Protein AF-A0A1G1KPX5-F1 (afdb_monomer_lite)

Sequence (207 aa):
MAALLAGCAAVETDDHELSSASPTAEIIFAPLDPDAIPATAEGGLIRFGHRLVTDTRNQARAYVGNELTCANCHLDAGRRLGAAPFVGLTMLYPEYRARNARMNTLEDRLDDCFERSMNGRPLPRGGREQRALVAYITWLSQGVSKEAARSWRGFHRIALTHRPDPLKGKALFAERCSGCHGEDGQGMVTGPPVWGPGSYNIAAGMA

Secondary structure (DSSP, 8-state):
-------PPPP-------------------PPPGGGS-SSHHHHHHHHHHHHHHSHHHHSGGG--SS--GGGTSHHHHTSTTB---TTGGGT-SEEETTTTEEE-HHHHHHHHHHHTTSS-PPPTT-HHHHHHHHHHHHHTTT--HHHHHHT-SBPPPPPSS---HHHHHHHHHHHTHHHH-TTS--BTTB---SSTTS--TTSTT-

Structure (mmCIF, N/CA/C/O backbone):
data_AF-A0A1G1KPX5-F1
#
_entry.id   AF-A0A1G1KPX5-F1
#
loop_
_atom_site.group_PDB
_atom_site.id
_atom_site.type_symbol
_atom_site.label_atom_id
_atom_site.label_alt_id
_atom_site.label_comp_id
_atom_site.label_asym_id
_atom_site.label_entity_id
_atom_site.label_seq_id
_atom_site.pdbx_PDB_ins_code
_atom_site.Cartn_x
_atom_site.Cartn_y
_atom_site.Cartn_z
_atom_site.occupancy
_atom_site.B_iso_or_equiv
_atom_site.auth_seq_id
_atom_site.auth_comp_id
_atom_site.auth_asym_id
_atom_site.auth_atom_id
_atom_site.pdbx_PDB_model_num
ATOM 1 N N . MET A 1 1 ? 51.974 30.193 79.744 1.00 38.78 1 MET A N 1
ATOM 2 C CA . MET A 1 1 ? 50.926 29.366 80.381 1.00 38.78 1 MET A CA 1
ATOM 3 C C . MET A 1 1 ? 49.668 29.479 79.538 1.00 38.78 1 MET A C 1
ATOM 5 O O . MET A 1 1 ? 49.176 30.589 79.447 1.00 38.78 1 MET A O 1
ATOM 9 N N . ALA A 1 2 ? 49.232 28.350 78.955 1.00 42.69 2 ALA A N 1
ATOM 10 C CA . ALA A 1 2 ? 47.911 28.051 78.366 1.00 42.69 2 ALA A CA 1
ATOM 11 C C . ALA A 1 2 ? 47.376 28.946 77.220 1.00 42.69 2 ALA A C 1
ATOM 13 O O . ALA A 1 2 ? 47.522 30.154 77.251 1.00 42.69 2 ALA A O 1
ATOM 14 N N . ALA A 1 3 ? 46.667 28.460 76.203 1.00 41.56 3 ALA A N 1
ATOM 15 C CA . ALA A 1 3 ? 46.456 27.133 75.628 1.00 41.56 3 ALA A CA 1
ATOM 16 C C . ALA A 1 3 ? 45.742 27.340 74.271 1.00 41.56 3 ALA A C 1
ATOM 18 O O . ALA A 1 3 ? 45.066 28.344 74.073 1.00 41.56 3 ALA A O 1
ATOM 19 N N . LEU A 1 4 ? 45.954 26.369 73.380 1.00 42.75 4 LEU A N 1
ATOM 20 C CA . LEU A 1 4 ? 45.286 26.008 72.123 1.00 42.75 4 LEU A CA 1
ATOM 21 C C . LEU A 1 4 ? 43.933 26.657 71.775 1.00 42.75 4 LEU A C 1
ATOM 23 O O . LEU A 1 4 ? 43.057 26.735 72.624 1.00 42.75 4 LEU A O 1
ATOM 27 N N . LEU A 1 5 ? 43.717 26.877 70.470 1.00 43.09 5 LEU A N 1
ATOM 28 C CA . LEU A 1 5 ? 42.699 26.161 69.677 1.00 43.09 5 LEU A CA 1
ATOM 29 C C . LEU A 1 5 ? 43.023 26.296 68.174 1.00 43.09 5 LEU A C 1
ATOM 31 O O . LEU A 1 5 ? 42.923 27.372 67.594 1.00 43.09 5 LEU A O 1
ATOM 35 N N . ALA A 1 6 ? 43.439 25.186 67.560 1.00 44.00 6 ALA A N 1
ATOM 36 C CA . ALA A 1 6 ? 43.570 25.034 66.115 1.00 44.00 6 ALA A CA 1
ATOM 37 C C . ALA A 1 6 ? 42.234 24.519 65.560 1.00 44.00 6 ALA A C 1
ATOM 39 O O . ALA A 1 6 ? 41.790 23.437 65.940 1.00 44.00 6 ALA A O 1
ATOM 40 N N . GLY A 1 7 ? 41.595 25.301 64.690 1.00 38.62 7 GLY A N 1
ATOM 41 C CA . GLY A 1 7 ? 40.417 24.894 63.928 1.00 38.62 7 GLY A CA 1
ATOM 42 C C . GLY A 1 7 ? 40.786 24.722 62.458 1.00 38.62 7 GLY A C 1
ATOM 43 O O . GLY A 1 7 ? 41.141 25.694 61.797 1.00 38.62 7 GLY A O 1
ATOM 44 N N . CYS A 1 8 ? 40.716 23.490 61.959 1.00 42.03 8 CYS A N 1
ATOM 45 C CA . CYS A 1 8 ? 40.746 23.191 60.530 1.00 42.03 8 CYS A CA 1
ATOM 46 C C . CYS A 1 8 ? 39.357 23.482 59.946 1.00 42.03 8 CYS A C 1
ATOM 48 O O . CYS A 1 8 ? 38.388 22.837 60.346 1.00 42.03 8 CYS A O 1
ATOM 50 N N . ALA A 1 9 ? 39.253 24.432 59.016 1.00 43.38 9 ALA A N 1
ATOM 51 C CA . ALA A 1 9 ? 38.053 24.623 58.205 1.00 43.38 9 ALA A CA 1
ATOM 52 C C . ALA A 1 9 ? 38.171 23.793 56.920 1.00 43.38 9 ALA A C 1
ATOM 54 O O . ALA A 1 9 ? 39.213 23.789 56.263 1.00 43.38 9 ALA A O 1
ATOM 55 N N . ALA A 1 10 ? 37.110 23.044 56.633 1.00 44.34 10 ALA A N 1
ATOM 56 C CA . ALA A 1 10 ? 36.992 22.136 55.509 1.00 44.34 10 ALA A CA 1
ATOM 57 C C . ALA A 1 10 ? 36.712 22.872 54.188 1.00 44.34 10 ALA A C 1
ATOM 59 O O . ALA A 1 10 ? 36.243 24.004 54.161 1.00 44.34 10 ALA A O 1
ATOM 60 N N . VAL A 1 11 ? 37.039 22.154 53.120 1.00 38.50 11 VAL A N 1
ATOM 61 C CA . VAL A 1 11 ? 36.918 22.463 51.695 1.00 38.50 11 VAL A CA 1
ATOM 62 C C . VAL A 1 11 ? 35.456 22.628 51.263 1.00 38.50 11 VAL A C 1
ATOM 64 O O . VAL A 1 11 ? 34.638 21.761 51.561 1.00 38.50 11 VAL A O 1
ATOM 67 N N . GLU A 1 12 ? 35.164 23.670 50.482 1.00 39.53 12 GLU A N 1
ATOM 68 C CA . GLU A 1 12 ? 33.979 23.754 49.619 1.00 39.53 12 GLU A CA 1
ATOM 69 C C . GLU A 1 12 ? 34.439 23.510 48.175 1.00 39.53 12 GLU A C 1
ATOM 71 O O . GLU A 1 12 ? 35.189 24.299 47.601 1.00 39.53 12 GLU A O 1
ATOM 76 N N . THR A 1 13 ? 34.064 22.362 47.614 1.00 41.59 13 THR A N 1
ATOM 77 C CA . THR A 1 13 ? 34.169 22.085 46.179 1.00 41.59 13 THR A CA 1
ATOM 78 C C . THR A 1 13 ? 32.870 22.504 45.512 1.00 41.59 13 THR A C 1
ATOM 80 O O . THR A 1 13 ? 31.810 22.034 45.913 1.00 41.59 13 THR A O 1
ATOM 83 N N . ASP A 1 14 ? 32.976 23.355 44.492 1.00 41.88 14 ASP A N 1
ATOM 84 C CA . ASP A 1 14 ? 31.895 23.697 43.569 1.00 41.88 14 ASP A CA 1
ATOM 85 C C . ASP A 1 14 ? 31.337 22.430 42.903 1.00 41.88 14 ASP A C 1
ATOM 87 O O . ASP A 1 14 ? 31.998 21.789 42.077 1.00 41.88 14 ASP A O 1
ATOM 91 N N . ASP A 1 15 ? 30.098 22.087 43.247 1.00 38.47 15 ASP A N 1
ATOM 92 C CA . ASP A 1 15 ? 29.314 21.053 42.582 1.00 38.47 15 ASP A CA 1
ATOM 93 C C . ASP A 1 15 ? 28.860 21.569 41.209 1.00 38.47 15 ASP A C 1
ATOM 95 O O . ASP A 1 15 ? 27.778 22.131 41.035 1.00 38.47 15 ASP A O 1
ATOM 99 N N . HIS A 1 16 ? 29.706 21.373 40.197 1.00 40.81 16 HIS A N 1
ATOM 100 C CA . HIS A 1 16 ? 29.283 21.454 38.803 1.00 40.81 16 HIS A CA 1
ATOM 101 C C . HIS A 1 16 ? 28.325 20.288 38.519 1.00 40.81 16 HIS A C 1
ATOM 103 O O . HIS A 1 16 ? 28.734 19.154 38.261 1.00 40.81 16 HIS A O 1
ATOM 109 N N . GLU A 1 17 ? 27.033 20.598 38.592 1.00 40.81 17 GLU A N 1
ATOM 110 C CA . GLU A 1 17 ? 25.897 19.746 38.263 1.00 40.81 17 GLU A CA 1
ATOM 111 C C . GLU A 1 17 ? 26.076 19.127 36.863 1.00 40.81 17 GLU A C 1
ATOM 113 O O . GLU A 1 17 ? 25.862 19.753 35.820 1.00 40.81 17 GLU A O 1
ATOM 118 N N . LEU A 1 18 ? 26.521 17.870 36.836 1.00 39.97 18 LEU A N 1
ATOM 119 C CA . LEU A 1 18 ? 26.565 17.043 35.637 1.00 39.97 18 LEU A CA 1
ATOM 120 C C . LEU A 1 18 ? 25.125 16.727 35.230 1.00 39.97 18 LEU A C 1
ATOM 122 O O . LEU A 1 18 ? 24.488 15.816 35.760 1.00 39.97 18 LEU A O 1
ATOM 126 N N . SER A 1 19 ? 24.626 17.506 34.271 1.00 48.41 19 SER A N 1
ATOM 127 C CA . SER A 1 19 ? 23.379 17.261 33.553 1.00 48.41 19 SER A CA 1
ATOM 128 C C . SER A 1 19 ? 23.343 15.814 33.052 1.00 48.41 19 SER A C 1
ATOM 130 O O . SER A 1 19 ? 24.071 15.422 32.136 1.00 48.41 19 SER A O 1
ATOM 132 N N . SER A 1 20 ? 22.502 15.001 33.688 1.00 45.81 20 SER A N 1
ATOM 133 C CA . SER A 1 20 ? 22.243 13.627 33.280 1.00 45.81 20 SER A CA 1
ATOM 134 C C . SER A 1 20 ? 21.361 13.642 32.033 1.00 45.81 20 SER A C 1
ATOM 136 O O . SER A 1 20 ? 20.136 13.752 32.092 1.00 45.81 20 SER A O 1
ATOM 138 N N . ALA A 1 21 ? 21.992 13.538 30.864 1.00 53.75 21 ALA A N 1
ATOM 139 C CA . ALA A 1 21 ? 21.280 13.194 29.644 1.00 53.75 21 ALA A CA 1
ATOM 140 C C . ALA A 1 21 ? 20.583 11.841 29.862 1.00 53.75 21 ALA A C 1
ATOM 142 O O . ALA A 1 21 ? 21.236 10.814 30.053 1.00 53.75 21 ALA A O 1
ATOM 143 N N . SER A 1 22 ? 19.248 11.852 29.869 1.00 45.94 22 SER A N 1
ATOM 144 C CA . SER A 1 22 ? 18.452 10.624 29.875 1.00 45.94 22 SER A CA 1
ATOM 145 C C . SER A 1 22 ? 18.843 9.758 28.671 1.00 45.94 22 SER A C 1
ATOM 147 O O . SER A 1 22 ? 18.985 10.297 27.569 1.00 45.94 22 SER A O 1
ATOM 149 N N . PRO A 1 23 ? 19.008 8.435 28.840 1.00 48.44 23 PRO A N 1
ATOM 150 C CA . PRO A 1 23 ? 19.341 7.557 27.730 1.00 48.44 23 PRO A CA 1
ATOM 151 C C . PRO A 1 23 ? 18.220 7.637 26.691 1.00 48.44 23 PRO A C 1
ATOM 153 O O . PRO A 1 23 ? 17.050 7.418 27.007 1.00 48.44 23 PRO A O 1
ATOM 156 N N . THR A 1 24 ? 18.563 7.976 25.447 1.00 57.19 24 THR A N 1
ATOM 157 C CA . THR A 1 24 ? 17.622 7.908 24.328 1.00 57.19 24 THR A CA 1
ATOM 158 C C . THR A 1 24 ? 17.242 6.449 24.137 1.00 57.19 24 THR A C 1
ATOM 160 O O . THR A 1 24 ? 18.026 5.681 23.581 1.00 57.19 24 THR A O 1
ATOM 163 N N . ALA A 1 25 ? 16.075 6.062 24.654 1.00 63.22 25 ALA A N 1
ATOM 164 C CA . ALA A 1 25 ? 15.514 4.737 24.450 1.00 63.22 25 ALA A CA 1
ATOM 165 C C . ALA A 1 25 ? 15.538 4.411 22.951 1.00 63.22 25 ALA A C 1
ATOM 167 O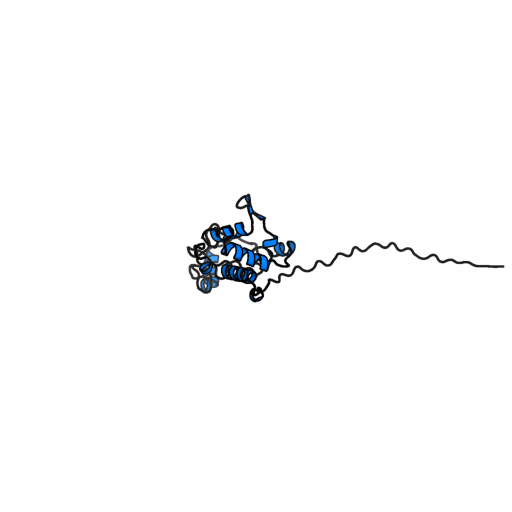 O . ALA A 1 25 ? 15.049 5.189 22.126 1.00 63.22 25 ALA A O 1
ATOM 168 N N . GLU A 1 26 ? 16.164 3.290 22.605 1.00 73.50 26 GLU A N 1
ATOM 169 C CA . GLU A 1 26 ? 16.302 2.849 21.225 1.00 73.50 26 GLU A CA 1
ATOM 170 C C . GLU A 1 26 ? 14.913 2.644 20.606 1.00 73.50 26 GLU A C 1
ATOM 172 O O . GLU A 1 26 ? 14.039 1.987 21.176 1.00 73.50 26 GLU A O 1
ATOM 177 N N . ILE A 1 27 ? 14.686 3.250 19.441 1.00 78.69 27 ILE A N 1
ATOM 178 C CA . ILE A 1 27 ? 13.417 3.149 18.723 1.00 78.69 27 ILE A CA 1
ATOM 179 C C . ILE A 1 27 ? 13.395 1.808 17.980 1.00 78.69 27 ILE A C 1
ATOM 181 O O . ILE A 1 27 ? 13.978 1.674 16.905 1.00 78.69 27 ILE A O 1
ATOM 185 N N . ILE A 1 28 ? 12.710 0.817 18.550 1.00 89.00 28 ILE A N 1
ATOM 186 C CA . ILE A 1 28 ? 12.623 -0.541 17.999 1.00 89.00 28 ILE A CA 1
ATOM 187 C C . ILE A 1 28 ? 11.375 -0.683 17.123 1.00 89.00 28 ILE A C 1
ATOM 189 O O . ILE A 1 28 ? 10.264 -0.332 17.523 1.00 89.00 28 ILE A O 1
ATOM 193 N N . PHE A 1 29 ? 11.544 -1.253 15.930 1.00 93.88 29 PHE A N 1
ATOM 194 C CA . PHE A 1 29 ? 10.426 -1.651 15.079 1.00 93.88 29 PHE A CA 1
ATOM 195 C C . PHE A 1 29 ? 9.982 -3.083 15.409 1.00 93.88 29 PHE A C 1
ATOM 197 O O . PHE A 1 29 ? 10.640 -4.048 15.021 1.00 93.88 29 PHE A O 1
ATOM 204 N N . ALA A 1 30 ? 8.859 -3.218 16.114 1.00 93.62 30 ALA A N 1
ATOM 205 C CA . ALA A 1 30 ? 8.290 -4.500 16.534 1.00 93.62 30 ALA A CA 1
ATOM 206 C C . ALA A 1 30 ? 6.773 -4.534 16.248 1.00 93.62 30 ALA A C 1
ATOM 208 O O . ALA A 1 30 ? 5.972 -4.180 17.113 1.00 93.62 30 ALA A O 1
ATOM 209 N N . PRO A 1 31 ? 6.349 -4.893 15.022 1.00 94.50 31 PRO A N 1
ATOM 210 C CA . PRO A 1 31 ? 4.944 -4.851 14.630 1.00 94.50 31 PRO A CA 1
ATOM 211 C C . PRO A 1 31 ? 4.129 -5.955 15.309 1.00 94.50 31 PRO A C 1
ATOM 213 O O . PRO A 1 31 ? 4.527 -7.122 15.293 1.00 94.50 31 PRO A O 1
ATOM 216 N N . LEU A 1 32 ? 2.936 -5.606 15.799 1.00 96.12 32 LEU A N 1
ATOM 217 C CA . LEU A 1 32 ? 1.998 -6.570 16.382 1.00 96.12 32 LEU A CA 1
ATOM 218 C C . LEU A 1 32 ? 1.679 -7.721 15.416 1.00 96.12 32 LEU A C 1
ATOM 220 O O . LEU A 1 32 ? 1.553 -7.507 14.209 1.00 96.12 32 LEU A O 1
ATOM 224 N N . ASP A 1 33 ? 1.529 -8.928 15.960 1.00 96.44 33 ASP A N 1
ATOM 225 C CA . ASP A 1 33 ? 1.183 -10.140 15.213 1.00 96.44 33 ASP A CA 1
ATOM 226 C C . ASP A 1 33 ? -0.327 -10.224 14.931 1.00 96.44 33 ASP A C 1
ATOM 228 O O . ASP A 1 33 ? -1.103 -10.151 15.886 1.00 96.44 33 ASP A O 1
ATOM 232 N N . PRO A 1 34 ? -0.787 -10.332 13.664 1.00 94.56 34 PRO A N 1
ATOM 233 C CA . PRO A 1 34 ? -2.196 -10.512 13.330 1.00 94.56 34 PRO A CA 1
ATOM 234 C C . PRO A 1 34 ? -2.887 -11.652 14.091 1.00 94.56 34 PRO A C 1
ATOM 236 O O . PRO A 1 34 ? -4.092 -11.565 14.338 1.00 94.56 34 PRO A O 1
ATOM 239 N N . ASP A 1 35 ? -2.153 -12.678 14.521 1.00 95.75 35 ASP A N 1
ATOM 240 C CA . ASP A 1 35 ? -2.711 -13.764 15.335 1.00 95.75 35 ASP A CA 1
ATOM 241 C C . ASP A 1 35 ? -3.038 -13.316 16.772 1.00 95.75 35 ASP A C 1
ATOM 243 O O . ASP A 1 35 ? -3.891 -13.904 17.437 1.00 95.75 35 ASP A O 1
ATOM 247 N N . ALA A 1 36 ? -2.445 -12.212 17.234 1.00 96.75 36 ALA A N 1
ATOM 248 C CA . ALA A 1 36 ? -2.732 -11.582 18.520 1.00 96.75 36 ALA A CA 1
ATOM 249 C C . ALA A 1 36 ? -3.944 -10.628 18.485 1.00 96.75 36 ALA A C 1
ATOM 251 O O . ALA A 1 36 ? -4.261 -9.999 19.499 1.00 96.75 36 ALA A O 1
ATOM 252 N N . ILE A 1 37 ? -4.644 -10.484 17.349 1.00 97.31 37 ILE A N 1
ATOM 253 C CA . ILE A 1 37 ? -5.847 -9.642 17.285 1.00 97.31 37 ILE A CA 1
ATOM 254 C C . ILE A 1 37 ? -6.920 -10.208 18.245 1.00 97.31 37 ILE A C 1
ATOM 256 O O . ILE A 1 37 ? -7.326 -11.364 18.088 1.00 97.31 37 ILE A O 1
ATOM 260 N N . PRO A 1 38 ? -7.480 -9.412 19.180 1.00 96.12 38 PRO A N 1
ATOM 261 C CA . PRO A 1 38 ? -8.415 -9.912 20.191 1.00 96.12 38 PRO A CA 1
ATOM 262 C C . PRO A 1 38 ? -9.662 -10.605 19.620 1.00 96.12 38 PRO A C 1
ATOM 264 O O . PRO A 1 38 ? -10.180 -10.244 18.560 1.00 96.12 38 PRO A O 1
ATOM 267 N N . ALA A 1 39 ? -10.217 -11.580 20.338 1.00 96.88 39 ALA A N 1
ATOM 268 C CA . ALA A 1 39 ? -11.456 -12.276 19.965 1.00 96.88 39 ALA A CA 1
ATOM 269 C C . ALA A 1 39 ? -12.726 -11.468 20.326 1.00 96.88 39 ALA A C 1
ATOM 271 O O . ALA A 1 39 ? -13.669 -11.991 20.909 1.00 96.88 39 ALA A O 1
ATOM 272 N N . THR A 1 40 ? -12.747 -10.174 19.994 1.00 97.38 40 THR A N 1
ATOM 273 C CA . THR A 1 40 ? -13.864 -9.249 20.255 1.00 97.38 40 THR A CA 1
ATOM 274 C C . THR A 1 40 ? -14.538 -8.804 18.954 1.00 97.38 40 THR A C 1
ATOM 276 O O . THR A 1 40 ? -14.041 -9.078 17.856 1.00 97.38 40 THR A O 1
ATOM 279 N N . ALA A 1 41 ? -15.662 -8.084 19.056 1.00 95.62 41 ALA A N 1
ATOM 280 C CA . ALA A 1 41 ? -16.313 -7.468 17.897 1.00 95.62 41 ALA A CA 1
ATOM 281 C C . ALA A 1 41 ? -15.375 -6.488 17.161 1.00 95.62 41 ALA A C 1
ATOM 283 O O . ALA A 1 41 ? -15.270 -6.533 15.935 1.00 95.62 41 ALA A O 1
ATOM 284 N N . GLU A 1 42 ? -14.632 -5.667 17.909 1.00 96.69 42 GLU A N 1
ATOM 285 C CA . GLU A 1 42 ? -13.593 -4.783 17.367 1.00 96.69 42 GLU A CA 1
ATOM 286 C C . GLU A 1 42 ? -12.477 -5.583 16.684 1.00 96.69 42 GLU A C 1
ATOM 288 O O . GLU A 1 42 ? -12.123 -5.309 15.537 1.00 96.69 42 GLU A O 1
ATOM 293 N N . GLY A 1 43 ? -11.990 -6.648 17.326 1.00 98.50 43 GLY A N 1
ATOM 294 C CA . GLY A 1 43 ? -11.008 -7.543 16.717 1.00 98.50 43 GLY A CA 1
ATOM 295 C C . GLY A 1 43 ? -11.515 -8.218 15.438 1.00 98.50 43 GLY A C 1
ATOM 296 O O . GLY A 1 43 ? -10.744 -8.471 14.515 1.00 98.50 43 GLY A O 1
ATOM 297 N N . GLY A 1 44 ? -12.825 -8.452 15.323 1.00 98.62 44 GLY A N 1
ATOM 298 C CA . GLY A 1 44 ? -13.461 -8.895 14.082 1.00 98.62 44 GLY A CA 1
ATOM 299 C C . GLY A 1 44 ? -13.302 -7.889 12.937 1.00 98.62 44 GLY A C 1
ATOM 300 O O . GLY A 1 44 ? -13.029 -8.291 11.802 1.00 98.62 44 GLY A O 1
ATOM 301 N N . LEU A 1 45 ? -13.419 -6.590 13.232 1.00 98.62 45 LEU A N 1
ATOM 302 C CA . LEU A 1 45 ? -13.212 -5.513 12.262 1.00 98.62 45 LEU A CA 1
ATOM 303 C C . LEU A 1 45 ? -11.732 -5.386 11.868 1.00 98.62 45 LEU A C 1
ATOM 305 O O . LEU A 1 45 ? -11.434 -5.281 10.679 1.00 98.62 45 LEU A O 1
ATOM 309 N N . ILE A 1 46 ? -10.814 -5.488 12.834 1.00 98.81 46 ILE A N 1
ATOM 310 C CA . ILE A 1 46 ? -9.358 -5.473 12.603 1.00 98.81 46 ILE A CA 1
ATOM 311 C C . ILE A 1 46 ? -8.942 -6.658 11.717 1.00 98.81 46 ILE A C 1
ATOM 313 O O . ILE A 1 46 ? -8.267 -6.466 10.706 1.00 98.81 46 ILE A O 1
ATOM 317 N N . ARG A 1 47 ? -9.414 -7.879 12.015 1.00 98.75 47 ARG A N 1
ATOM 318 C CA . ARG A 1 47 ? -9.180 -9.067 11.170 1.00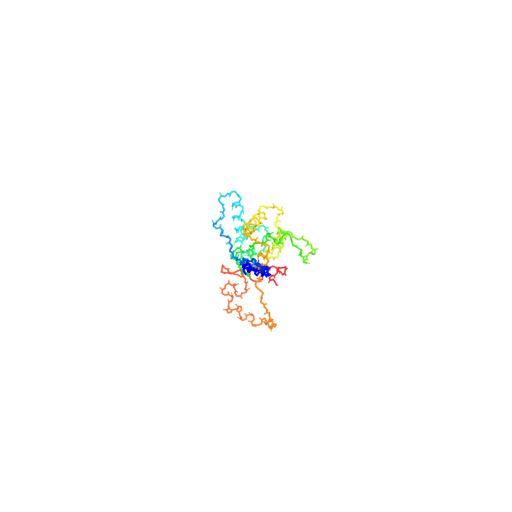 98.75 47 ARG A CA 1
ATOM 319 C C . ARG A 1 47 ? -9.732 -8.893 9.758 1.00 98.75 47 ARG A C 1
ATOM 321 O O . ARG A 1 47 ? -9.133 -9.381 8.802 1.00 98.75 47 ARG A O 1
ATOM 328 N N . PHE A 1 48 ? -10.879 -8.230 9.607 1.00 98.75 48 PHE A N 1
ATOM 329 C CA . PHE A 1 48 ? -11.407 -7.923 8.280 1.00 98.75 48 PHE A CA 1
ATOM 330 C C . PHE A 1 48 ? -10.528 -6.906 7.536 1.00 98.75 48 PHE A C 1
ATOM 332 O O . PHE A 1 48 ? -10.279 -7.098 6.351 1.00 98.75 48 PHE A O 1
ATOM 339 N N . GLY A 1 49 ? -9.988 -5.898 8.225 1.00 98.75 49 GLY A N 1
ATOM 340 C CA . GLY A 1 49 ? -9.002 -4.971 7.667 1.00 98.75 49 GLY A CA 1
ATOM 341 C C . GLY A 1 49 ? -7.731 -5.675 7.193 1.00 98.75 49 GLY A C 1
ATOM 342 O O . GLY A 1 49 ? -7.295 -5.450 6.069 1.00 98.75 49 GLY A O 1
ATOM 343 N N . HIS A 1 50 ? -7.197 -6.603 7.992 1.00 98.81 50 HIS A N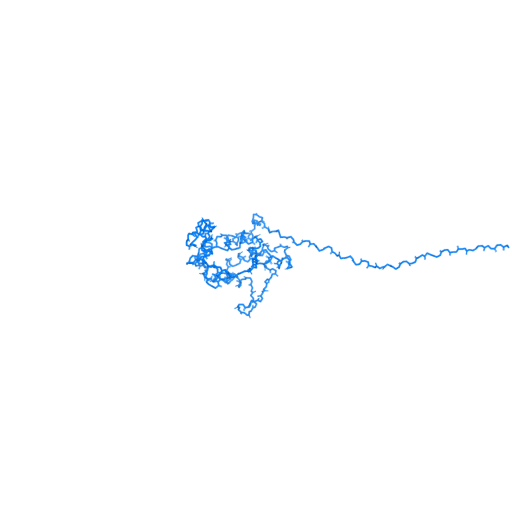 1
ATOM 344 C CA . HIS A 1 50 ? -6.068 -7.445 7.588 1.00 98.81 50 HIS A CA 1
ATOM 345 C C . HIS A 1 50 ? -6.378 -8.250 6.313 1.00 98.81 50 HIS A C 1
ATOM 347 O O . HIS A 1 50 ? -5.594 -8.231 5.369 1.00 98.81 50 HIS A O 1
ATOM 353 N N . ARG A 1 51 ? -7.558 -8.888 6.228 1.00 98.62 51 ARG A N 1
ATOM 354 C CA . ARG A 1 51 ? -7.984 -9.595 5.003 1.00 98.62 51 ARG A CA 1
ATOM 355 C C . ARG A 1 51 ? -8.148 -8.661 3.806 1.00 98.62 51 ARG A C 1
ATOM 357 O O . ARG A 1 51 ? -7.791 -9.037 2.700 1.00 98.62 51 ARG A O 1
ATOM 364 N N . LEU A 1 52 ? -8.654 -7.443 3.995 1.00 98.69 52 LEU A N 1
ATOM 365 C CA . LEU A 1 52 ? -8.700 -6.445 2.923 1.00 98.69 52 LEU A CA 1
ATOM 366 C C . LEU A 1 52 ? -7.302 -6.068 2.427 1.00 98.69 52 LEU A C 1
ATOM 368 O O . LEU A 1 52 ? -7.155 -5.749 1.255 1.00 98.69 52 LEU A O 1
ATOM 372 N N . VAL A 1 53 ? -6.277 -6.102 3.279 1.00 98.69 53 VAL A N 1
ATOM 373 C CA . VAL A 1 53 ? -4.890 -5.835 2.875 1.00 98.69 53 VAL A CA 1
ATOM 374 C C . VAL A 1 53 ? -4.297 -7.006 2.089 1.00 98.69 53 VAL A C 1
ATOM 376 O O . VAL A 1 53 ? -3.640 -6.780 1.072 1.00 98.69 53 VAL A O 1
ATOM 379 N N . THR A 1 54 ? -4.519 -8.241 2.540 1.00 98.19 54 THR A N 1
ATOM 380 C CA . THR A 1 54 ? -3.904 -9.441 1.947 1.00 98.19 54 THR A CA 1
ATOM 381 C C . THR A 1 54 ? -4.679 -10.017 0.765 1.00 98.19 54 THR A C 1
ATOM 383 O O . THR A 1 54 ? -4.087 -10.675 -0.083 1.00 98.19 54 THR A O 1
ATOM 386 N N . ASP A 1 55 ? -5.977 -9.731 0.676 1.00 97.69 55 ASP A N 1
ATOM 387 C CA . ASP A 1 55 ? -6.919 -10.305 -0.289 1.00 97.69 55 ASP A CA 1
ATOM 388 C C . ASP A 1 55 ? -7.875 -9.227 -0.850 1.00 97.69 55 ASP A C 1
ATOM 390 O O . ASP A 1 55 ? -9.083 -9.414 -1.017 1.00 97.69 55 ASP A O 1
ATOM 394 N N . THR A 1 56 ? -7.338 -8.031 -1.115 1.00 98.00 56 THR A N 1
ATOM 395 C CA . THR A 1 56 ? -8.115 -6.827 -1.469 1.00 98.00 56 THR A CA 1
ATOM 396 C C . THR A 1 56 ? -9.111 -7.068 -2.593 1.00 98.00 56 THR A C 1
ATOM 398 O O . THR A 1 56 ? -10.261 -6.638 -2.507 1.00 98.00 56 THR A O 1
ATOM 401 N N . ARG A 1 57 ? -8.692 -7.785 -3.638 1.00 92.06 57 ARG A N 1
ATOM 402 C CA . ARG A 1 57 ? -9.519 -8.047 -4.812 1.00 92.06 57 ARG A CA 1
ATOM 403 C C . ARG A 1 57 ? -10.797 -8.805 -4.478 1.00 92.06 57 ARG A C 1
ATOM 405 O O . ARG A 1 57 ? -11.855 -8.442 -4.981 1.00 92.06 57 ARG A O 1
ATOM 412 N N . ASN A 1 58 ? -10.720 -9.836 -3.644 1.00 95.31 58 ASN A N 1
ATOM 413 C CA . ASN A 1 58 ? -11.895 -10.635 -3.306 1.00 95.31 58 ASN A CA 1
ATOM 414 C C . ASN A 1 58 ? -12.740 -9.946 -2.231 1.00 95.31 58 ASN A C 1
ATOM 416 O O . ASN A 1 58 ? -13.967 -9.971 -2.304 1.00 95.31 58 ASN A O 1
ATOM 420 N N . GLN A 1 59 ? -12.101 -9.266 -1.276 1.00 98.00 59 GLN A N 1
ATOM 421 C CA . GLN A 1 59 ? -12.803 -8.597 -0.179 1.00 98.00 59 GLN A CA 1
ATOM 422 C C . GLN A 1 59 ? -13.451 -7.259 -0.586 1.00 98.00 59 GLN A C 1
ATOM 424 O O . GLN A 1 59 ? -14.424 -6.841 0.038 1.00 98.00 59 GLN A O 1
ATOM 429 N N . ALA A 1 60 ? -12.937 -6.584 -1.619 1.00 97.31 60 ALA A N 1
ATOM 430 C CA . ALA A 1 60 ? -13.389 -5.267 -2.075 1.00 97.31 60 ALA A CA 1
ATOM 431 C C . ALA A 1 60 ? -13.555 -5.191 -3.604 1.00 97.31 60 ALA A C 1
ATOM 433 O O . ALA A 1 60 ? -13.355 -4.132 -4.201 1.00 97.31 60 ALA A O 1
ATOM 434 N N . ARG A 1 61 ? -13.962 -6.295 -4.248 1.00 96.44 61 ARG A N 1
ATOM 435 C CA . ARG A 1 61 ? -14.048 -6.436 -5.718 1.00 96.44 61 ARG A CA 1
ATOM 436 C C . ARG A 1 61 ? -14.753 -5.283 -6.429 1.00 96.44 61 ARG A C 1
ATOM 438 O O . ARG A 1 61 ? -14.371 -4.910 -7.529 1.00 96.44 61 ARG A O 1
ATOM 445 N N . ALA A 1 62 ? -15.780 -4.708 -5.808 1.00 97.50 62 ALA A N 1
ATOM 446 C CA . ALA A 1 62 ? -16.540 -3.600 -6.380 1.00 97.50 62 ALA A CA 1
ATOM 447 C C . ALA A 1 62 ? -15.721 -2.303 -6.556 1.00 97.50 62 ALA A C 1
ATOM 449 O O . ALA A 1 62 ? -16.181 -1.396 -7.254 1.00 97.50 62 ALA A O 1
ATOM 450 N N . TYR A 1 63 ? -14.552 -2.196 -5.921 1.00 98.31 63 TYR A N 1
ATOM 451 C CA . TYR A 1 63 ? -13.727 -0.988 -5.843 1.00 98.31 63 TYR A CA 1
ATOM 452 C C . TYR A 1 63 ? -12.321 -1.175 -6.428 1.00 98.31 63 TYR A C 1
ATOM 454 O O . TYR A 1 63 ? -11.550 -0.223 -6.444 1.00 98.31 63 TYR A O 1
ATOM 462 N N . VAL A 1 64 ? -11.993 -2.375 -6.916 1.00 98.31 64 VAL A N 1
ATOM 463 C CA . VAL A 1 64 ? -10.680 -2.740 -7.470 1.00 98.31 64 VAL A CA 1
ATOM 464 C C . VAL A 1 64 ? -10.833 -3.023 -8.962 1.00 98.31 64 VAL A C 1
ATOM 466 O O . VAL A 1 64 ? -11.691 -3.812 -9.351 1.00 98.31 64 VAL A O 1
ATOM 469 N N . GLY A 1 65 ? -10.009 -2.386 -9.794 1.00 97.81 65 GLY A N 1
ATOM 470 C CA . GLY A 1 65 ? -10.029 -2.545 -11.252 1.00 97.81 65 GLY A CA 1
ATOM 471 C C . GLY A 1 65 ? -8.856 -3.345 -11.816 1.00 97.81 65 GLY A C 1
ATOM 472 O O . GLY A 1 65 ? -8.673 -3.362 -13.029 1.00 97.81 65 GLY A O 1
ATOM 473 N N . ASN A 1 66 ? -8.051 -3.980 -10.963 1.00 97.56 66 ASN A N 1
ATOM 474 C CA . ASN A 1 66 ? -6.864 -4.728 -11.364 1.00 97.56 66 ASN A CA 1
ATOM 475 C C . ASN A 1 66 ? -6.696 -6.046 -10.576 1.00 97.56 66 ASN A C 1
ATOM 477 O O . ASN A 1 66 ? -7.649 -6.546 -9.966 1.00 97.56 66 ASN A O 1
ATOM 481 N N . GLU A 1 67 ? -5.506 -6.647 -10.644 1.00 96.81 67 GLU A N 1
ATOM 482 C CA . GLU A 1 67 ? -5.182 -7.944 -10.028 1.00 96.81 67 GLU A CA 1
ATOM 483 C C . GLU A 1 67 ? -4.435 -7.810 -8.690 1.00 96.81 67 GLU A C 1
ATOM 485 O O . GLU A 1 67 ? -4.009 -8.811 -8.117 1.00 96.81 67 GLU A O 1
ATOM 490 N N . LEU A 1 68 ? -4.236 -6.585 -8.198 1.00 97.81 68 LEU A N 1
ATOM 491 C CA . LEU A 1 68 ? -3.372 -6.325 -7.051 1.00 97.81 68 LEU A CA 1
ATOM 492 C C . LEU A 1 68 ? -4.099 -6.499 -5.710 1.00 97.81 68 LEU A C 1
ATOM 494 O O . LEU A 1 68 ? -5.329 -6.504 -5.609 1.00 97.81 68 LEU A O 1
ATOM 498 N N . THR A 1 69 ? -3.299 -6.589 -4.654 1.00 98.06 69 THR A N 1
ATOM 499 C CA . THR A 1 69 ? -3.674 -6.407 -3.252 1.00 98.06 69 THR A CA 1
ATOM 500 C C . THR A 1 69 ? -2.749 -5.380 -2.608 1.00 98.06 69 THR A C 1
ATOM 502 O O . THR A 1 69 ? -1.636 -5.135 -3.083 1.00 98.06 69 THR A O 1
ATOM 505 N N . CYS A 1 70 ? -3.167 -4.782 -1.491 1.00 98.38 70 CYS A N 1
ATOM 506 C CA . CYS A 1 70 ? -2.310 -3.858 -0.744 1.00 98.38 70 CYS A CA 1
ATOM 507 C C . CYS A 1 70 ? -0.973 -4.521 -0.365 1.00 98.38 70 CYS A C 1
ATOM 509 O O . CYS A 1 70 ? 0.079 -3.884 -0.445 1.00 98.38 70 CYS A O 1
ATOM 511 N N . ALA A 1 71 ? -1.013 -5.808 -0.003 1.00 97.88 71 ALA A N 1
ATOM 512 C CA . ALA A 1 71 ? 0.149 -6.597 0.396 1.00 97.88 71 ALA A CA 1
ATOM 513 C C . ALA A 1 71 ? 1.178 -6.826 -0.727 1.00 97.88 71 ALA A C 1
ATOM 515 O O . ALA A 1 71 ? 2.318 -7.176 -0.431 1.00 97.88 71 ALA A O 1
ATOM 516 N N . ASN A 1 72 ? 0.829 -6.584 -1.998 1.00 97.19 72 ASN A N 1
ATOM 517 C CA . ASN A 1 72 ? 1.800 -6.638 -3.093 1.00 97.19 72 ASN A CA 1
ATOM 518 C C . ASN A 1 72 ? 2.849 -5.518 -3.030 1.00 97.19 72 ASN A C 1
ATOM 520 O O . ASN A 1 72 ? 3.948 -5.691 -3.549 1.00 97.19 72 ASN A O 1
ATOM 524 N N . CYS A 1 73 ? 2.537 -4.385 -2.391 1.00 97.50 73 CYS A N 1
ATOM 525 C CA . CYS A 1 73 ? 3.489 -3.285 -2.190 1.00 97.50 73 CYS A CA 1
ATOM 526 C C . CYS A 1 73 ? 3.803 -3.056 -0.707 1.00 97.50 73 CYS A C 1
ATOM 528 O O . CYS A 1 73 ? 4.939 -2.751 -0.351 1.00 97.50 73 CYS A O 1
ATOM 530 N N . HIS A 1 74 ? 2.800 -3.217 0.154 1.00 98.19 74 HIS A N 1
ATOM 531 C CA . HIS A 1 74 ? 2.915 -3.116 1.603 1.00 98.19 74 HIS A CA 1
ATOM 532 C C . HIS A 1 74 ? 3.205 -4.501 2.179 1.00 98.19 74 HIS A C 1
ATOM 534 O O . HIS A 1 74 ? 2.313 -5.177 2.693 1.00 98.19 74 HIS A O 1
ATOM 540 N N . LEU A 1 75 ? 4.453 -4.946 2.016 1.00 97.44 75 LEU A N 1
ATOM 541 C CA . LEU A 1 75 ? 4.864 -6.319 2.314 1.00 97.44 75 LEU A CA 1
ATOM 542 C C . LEU A 1 75 ? 4.565 -6.713 3.770 1.00 97.44 75 LEU A C 1
ATOM 544 O O . LEU A 1 75 ? 4.585 -5.869 4.671 1.00 97.44 75 LEU A O 1
ATOM 548 N N . ASP A 1 76 ? 4.305 -8.007 3.978 1.00 97.62 76 ASP A N 1
ATOM 549 C CA . ASP A 1 76 ? 3.865 -8.567 5.267 1.00 97.62 76 ASP A CA 1
ATOM 550 C C . ASP A 1 76 ? 2.642 -7.819 5.833 1.00 97.62 76 ASP A C 1
ATOM 552 O O . ASP A 1 76 ? 2.628 -7.353 6.967 1.00 97.62 76 ASP A O 1
ATOM 556 N N . ALA A 1 77 ? 1.646 -7.579 4.973 1.00 98.12 77 ALA A N 1
ATOM 557 C CA . ALA A 1 77 ? 0.449 -6.794 5.288 1.00 98.12 77 ALA A CA 1
ATOM 558 C C . ALA A 1 77 ? 0.743 -5.400 5.894 1.00 98.12 77 ALA A C 1
ATOM 560 O O . ALA A 1 77 ? -0.023 -4.877 6.699 1.00 98.12 77 ALA A O 1
ATOM 561 N N . GLY A 1 78 ? 1.853 -4.774 5.494 1.00 98.19 78 GLY A N 1
ATOM 562 C CA . GLY A 1 78 ? 2.304 -3.482 6.009 1.00 98.19 78 GLY A CA 1
ATOM 563 C C . GLY A 1 78 ? 3.125 -3.570 7.295 1.00 98.19 78 GLY A C 1
ATOM 564 O O . GLY A 1 78 ? 3.317 -2.551 7.960 1.00 98.19 78 GLY A O 1
ATOM 565 N N . ARG A 1 79 ? 3.634 -4.753 7.647 1.00 97.94 79 ARG A N 1
ATOM 566 C CA . ARG A 1 79 ? 4.504 -4.976 8.809 1.00 97.94 79 ARG A CA 1
ATOM 567 C C . ARG A 1 79 ? 5.986 -5.046 8.446 1.00 97.94 79 ARG A C 1
ATOM 569 O O . ARG A 1 79 ? 6.812 -5.185 9.336 1.00 97.94 79 ARG A O 1
ATOM 576 N N . ARG A 1 80 ? 6.369 -4.912 7.171 1.00 97.38 80 ARG A N 1
ATOM 577 C CA . ARG A 1 80 ? 7.782 -4.961 6.758 1.00 97.38 80 ARG A CA 1
ATOM 578 C C . ARG A 1 80 ? 8.430 -3.577 6.651 1.00 97.38 80 ARG A C 1
ATOM 580 O O . ARG A 1 80 ? 7.972 -2.710 5.905 1.00 97.38 80 ARG A O 1
ATOM 587 N N . LEU A 1 81 ? 9.567 -3.407 7.330 1.00 95.56 81 LEU A N 1
ATOM 588 C CA . LEU A 1 81 ? 10.438 -2.235 7.179 1.00 95.56 81 LEU A CA 1
ATOM 589 C C . LEU A 1 81 ? 10.896 -2.041 5.731 1.00 95.56 81 LEU A C 1
ATOM 591 O O . LEU A 1 81 ? 11.195 -2.999 5.021 1.00 95.56 81 LEU A O 1
ATOM 595 N N . GLY A 1 82 ? 10.973 -0.779 5.303 1.00 95.56 82 GLY A N 1
ATOM 596 C CA . GLY A 1 82 ? 11.420 -0.408 3.958 1.00 95.56 82 GLY A CA 1
ATOM 597 C C . GLY A 1 82 ? 10.422 -0.723 2.838 1.00 95.56 82 GLY A C 1
ATOM 598 O O . GLY A 1 82 ? 10.715 -0.424 1.682 1.00 95.56 82 GLY A O 1
ATOM 599 N N . ALA A 1 83 ? 9.247 -1.271 3.164 1.00 97.06 83 ALA A N 1
ATOM 600 C CA . ALA A 1 83 ? 8.168 -1.593 2.230 1.00 97.06 83 ALA A CA 1
ATOM 601 C C . ALA A 1 83 ? 6.888 -0.791 2.533 1.00 97.06 83 ALA A C 1
ATOM 603 O O . ALA A 1 83 ? 5.783 -1.325 2.503 1.00 97.06 83 ALA A O 1
ATOM 604 N N . ALA A 1 84 ? 7.046 0.493 2.874 1.00 97.50 84 ALA A N 1
ATOM 605 C CA . ALA A 1 84 ? 5.965 1.394 3.269 1.00 97.50 84 ALA A CA 1
ATOM 606 C C . ALA A 1 84 ? 5.051 0.805 4.365 1.00 97.50 84 ALA A C 1
ATOM 608 O O . ALA A 1 84 ? 3.854 0.635 4.129 1.00 97.50 84 ALA A O 1
ATOM 609 N N . PRO A 1 85 ? 5.585 0.494 5.560 1.00 98.00 85 PRO A N 1
ATOM 610 C CA . PRO A 1 85 ? 4.800 -0.121 6.624 1.00 98.00 85 PRO A CA 1
ATOM 611 C C . PRO A 1 85 ? 3.630 0.767 7.082 1.00 98.00 85 PRO A C 1
ATOM 613 O O . PRO A 1 85 ? 3.698 1.997 7.034 1.00 98.00 85 PRO A O 1
ATOM 616 N N . PHE A 1 86 ? 2.561 0.132 7.561 1.00 98.50 86 PHE A N 1
ATOM 617 C CA . PHE A 1 86 ? 1.400 0.785 8.179 1.00 98.50 86 PHE A CA 1
ATOM 618 C C . PHE A 1 86 ? 1.610 1.095 9.666 1.00 98.50 86 PHE A C 1
ATOM 620 O O . PHE A 1 86 ? 0.863 1.875 10.251 1.00 98.50 86 PHE A O 1
ATOM 627 N N . VAL A 1 87 ? 2.625 0.483 10.273 1.00 98.19 87 VAL A N 1
ATOM 628 C CA . VAL A 1 87 ? 2.980 0.614 11.689 1.00 98.19 87 VAL A CA 1
ATOM 629 C C . VAL A 1 87 ? 3.249 2.078 12.037 1.00 98.19 87 VAL A C 1
ATOM 631 O O . VAL A 1 87 ? 4.179 2.693 11.512 1.00 98.19 87 VAL A O 1
ATOM 634 N N . GLY A 1 88 ? 2.430 2.645 12.920 1.00 97.44 88 GLY A N 1
ATOM 635 C CA . GLY A 1 88 ? 2.523 4.042 13.349 1.00 97.44 88 GLY A CA 1
ATOM 636 C C . GLY A 1 88 ? 1.889 5.053 12.397 1.00 97.44 88 GLY A C 1
ATOM 637 O O . GLY A 1 88 ? 1.963 6.254 12.656 1.00 97.44 88 GLY A O 1
ATOM 638 N N . LEU A 1 89 ? 1.269 4.622 11.294 1.00 97.00 89 LEU A N 1
ATOM 639 C CA . LEU A 1 89 ? 0.785 5.542 10.266 1.00 97.00 89 LEU A CA 1
ATOM 640 C C . LEU A 1 89 ? -0.306 6.481 10.799 1.00 97.00 89 LEU A C 1
ATOM 642 O O . LEU A 1 89 ? -0.356 7.636 10.384 1.00 97.00 89 LEU A O 1
ATOM 646 N N . THR A 1 90 ? -1.122 6.046 11.764 1.00 97.56 90 THR A N 1
ATOM 647 C CA . THR A 1 90 ? -2.130 6.916 12.397 1.00 97.56 90 THR A CA 1
ATOM 648 C C . THR A 1 90 ? -1.523 8.082 13.170 1.00 97.56 90 THR A C 1
ATOM 650 O O . THR A 1 90 ? -2.162 9.121 13.281 1.00 97.56 90 THR A O 1
ATOM 653 N N . MET A 1 91 ? -0.272 7.974 13.627 1.00 97.25 91 MET A N 1
ATOM 654 C CA . MET A 1 91 ? 0.433 9.071 14.302 1.00 97.25 91 MET A CA 1
ATOM 655 C C . MET A 1 91 ? 0.875 10.177 13.336 1.00 97.25 91 MET A C 1
ATOM 657 O O . MET A 1 91 ? 1.248 11.276 13.760 1.00 97.25 91 MET A O 1
ATOM 661 N N . LEU A 1 92 ? 0.870 9.887 12.033 1.00 97.06 92 LEU A N 1
ATOM 662 C CA . LEU A 1 92 ? 1.343 10.788 10.987 1.00 97.06 92 LEU A CA 1
ATOM 663 C C . LEU A 1 92 ? 0.213 11.500 10.239 1.00 97.06 92 LEU A C 1
ATOM 665 O O . LEU A 1 92 ? 0.495 12.482 9.557 1.00 97.06 92 LEU A O 1
ATOM 669 N N . TYR A 1 93 ? -1.031 11.032 10.372 1.00 97.31 93 TYR A N 1
ATOM 670 C CA . TYR A 1 93 ? -2.206 11.636 9.745 1.00 97.31 93 TYR A CA 1
ATOM 671 C C . TYR A 1 93 ? -3.054 12.410 10.774 1.00 97.31 93 TYR A C 1
ATOM 673 O O . TYR A 1 93 ? -3.122 11.999 11.931 1.00 97.31 93 TYR A O 1
ATOM 681 N N . PRO A 1 94 ? -3.722 13.512 10.376 1.00 97.69 94 PRO A N 1
ATOM 682 C CA . PRO A 1 94 ? -3.770 14.072 9.022 1.00 97.69 94 PRO A CA 1
ATOM 683 C C . PRO A 1 94 ? -2.440 14.708 8.572 1.00 97.69 94 PRO A C 1
ATOM 685 O O . PRO A 1 94 ? -1.673 15.217 9.386 1.00 97.69 94 PRO A O 1
ATOM 688 N N . GLU A 1 95 ? -2.179 14.694 7.262 1.00 96.56 95 GLU A N 1
ATOM 689 C CA . GLU A 1 95 ? -0.927 15.167 6.647 1.00 96.56 95 GLU A CA 1
ATOM 690 C C . GLU A 1 95 ? -1.214 16.082 5.450 1.00 96.56 95 GLU A C 1
ATOM 692 O O . GLU A 1 95 ? -2.095 15.794 4.638 1.00 96.56 95 GLU A O 1
ATOM 697 N N . TYR A 1 96 ? -0.443 17.164 5.298 1.00 97.50 96 TYR A N 1
ATOM 698 C CA . TYR A 1 96 ? -0.504 17.991 4.095 1.00 97.50 96 TYR A CA 1
ATOM 699 C C . TYR A 1 96 ? 0.068 17.243 2.890 1.00 97.50 96 TYR A C 1
ATOM 701 O O . TYR A 1 96 ? 1.180 16.713 2.929 1.00 97.50 96 TYR A O 1
ATOM 709 N N . ARG A 1 97 ? -0.668 17.240 1.782 1.00 95.38 97 ARG A N 1
ATOM 710 C CA . ARG A 1 97 ? -0.292 16.531 0.561 1.00 95.38 97 ARG A CA 1
ATOM 711 C C . ARG A 1 97 ? -0.147 17.520 -0.584 1.00 95.38 97 ARG A C 1
ATOM 713 O O . ARG A 1 97 ? -1.123 18.063 -1.085 1.00 95.38 97 ARG A O 1
ATOM 720 N N . ALA A 1 98 ? 1.081 17.678 -1.076 1.00 95.12 98 ALA A N 1
ATOM 721 C CA . ALA A 1 98 ? 1.370 18.562 -2.208 1.00 95.12 98 ALA A CA 1
ATOM 722 C C . ALA A 1 98 ? 0.562 18.208 -3.472 1.00 95.12 98 ALA A C 1
ATOM 724 O O . ALA A 1 98 ? 0.194 19.092 -4.234 1.00 95.12 98 ALA A O 1
ATOM 725 N N . ARG A 1 99 ? 0.233 16.922 -3.667 1.00 92.81 99 ARG A N 1
ATOM 726 C CA . ARG A 1 99 ? -0.520 16.423 -4.830 1.00 92.81 99 ARG A CA 1
ATOM 727 C C . ARG A 1 99 ? -1.882 17.104 -5.027 1.00 92.81 99 ARG A C 1
ATOM 729 O O . ARG A 1 99 ? -2.299 17.258 -6.166 1.00 92.81 99 ARG A O 1
ATOM 736 N N . ASN A 1 100 ? -2.581 17.453 -3.950 1.00 94.56 100 ASN A N 1
ATOM 737 C CA . ASN A 1 100 ? -3.913 18.073 -3.989 1.00 94.56 100 ASN A CA 1
ATOM 738 C C . ASN A 1 100 ? -3.990 19.356 -3.139 1.00 94.56 100 ASN A C 1
ATOM 740 O O . ASN A 1 100 ? -5.083 19.857 -2.890 1.00 94.56 100 ASN A O 1
ATOM 744 N N . ALA A 1 101 ? -2.832 19.856 -2.696 1.00 96.50 101 ALA A N 1
ATOM 745 C CA . ALA A 1 101 ? -2.651 21.081 -1.926 1.00 96.50 101 ALA A CA 1
ATOM 746 C C . ALA A 1 101 ? -3.570 21.222 -0.694 1.00 96.50 101 ALA A C 1
ATOM 748 O O . ALA A 1 101 ? -4.038 22.317 -0.384 1.00 96.50 101 ALA A O 1
ATOM 749 N N . ARG A 1 102 ? -3.834 20.124 0.029 1.00 97.12 102 ARG A N 1
ATOM 750 C CA . ARG A 1 102 ? -4.658 20.148 1.249 1.00 97.12 102 ARG A CA 1
ATOM 751 C C . ARG A 1 102 ? -4.184 19.155 2.307 1.00 97.12 102 ARG A C 1
ATOM 753 O O . ARG A 1 102 ? -3.336 18.300 2.052 1.00 97.12 102 ARG A O 1
ATOM 760 N N . MET A 1 103 ? -4.752 19.277 3.505 1.00 98.06 103 MET A N 1
ATOM 761 C CA . MET A 1 103 ? -4.645 18.255 4.545 1.00 98.06 103 MET A CA 1
ATOM 762 C C . MET A 1 103 ? -5.493 17.043 4.157 1.00 98.06 103 MET A C 1
ATOM 764 O O . MET A 1 103 ? -6.681 17.187 3.880 1.00 98.06 103 MET A O 1
ATOM 768 N N . ASN A 1 104 ? -4.884 15.863 4.164 1.00 97.94 104 ASN A N 1
ATOM 769 C CA . ASN A 1 104 ? -5.556 14.592 3.936 1.00 97.94 104 ASN A CA 1
ATOM 770 C C . ASN A 1 104 ? -5.642 13.805 5.241 1.00 97.94 104 ASN A C 1
ATOM 772 O O . ASN A 1 104 ? -4.677 13.760 6.008 1.00 97.94 104 ASN A O 1
ATOM 776 N N . THR A 1 105 ? -6.762 13.124 5.453 1.00 98.38 105 THR A N 1
ATOM 777 C CA . THR A 1 105 ? -6.885 12.091 6.486 1.00 98.38 105 THR A CA 1
ATOM 778 C C . THR A 1 105 ? -6.301 10.756 6.006 1.00 98.38 105 THR A C 1
ATOM 780 O O . THR A 1 105 ? -5.865 10.620 4.855 1.00 98.38 105 THR A O 1
ATOM 783 N N . LEU A 1 106 ? -6.279 9.748 6.883 1.00 98.00 106 LEU A N 1
ATOM 784 C CA . LEU A 1 106 ? -5.885 8.393 6.491 1.00 98.00 106 LEU A CA 1
ATOM 785 C C . LEU A 1 106 ? -6.882 7.796 5.483 1.00 98.00 106 LEU A C 1
ATOM 787 O O . LEU A 1 106 ? -6.478 7.128 4.536 1.00 98.00 106 LEU A O 1
ATOM 791 N N . GLU A 1 107 ? -8.171 8.087 5.637 1.00 98.50 107 GLU A N 1
ATOM 792 C CA . GLU A 1 107 ? -9.232 7.708 4.703 1.00 98.50 107 GLU A CA 1
ATOM 793 C C . GLU A 1 107 ? -8.991 8.303 3.315 1.00 98.50 107 GLU A C 1
ATOM 795 O O . GLU A 1 107 ? -9.021 7.568 2.333 1.00 98.50 107 GLU A O 1
ATOM 800 N N . ASP A 1 108 ? -8.638 9.591 3.226 1.00 98.31 108 ASP A N 1
ATOM 801 C CA . ASP A 1 108 ? -8.279 10.208 1.940 1.00 98.31 108 ASP A CA 1
ATOM 802 C C . ASP A 1 108 ? -7.072 9.513 1.294 1.00 98.31 108 ASP A C 1
ATOM 804 O O . ASP A 1 108 ? -6.985 9.394 0.071 1.00 98.31 108 ASP A O 1
ATOM 808 N N . ARG A 1 109 ? -6.115 9.044 2.106 1.00 97.31 109 ARG A N 1
ATOM 809 C CA . ARG A 1 109 ? -4.954 8.298 1.609 1.00 97.31 109 ARG A CA 1
ATOM 810 C C . ARG A 1 109 ? -5.331 6.909 1.092 1.00 97.31 109 ARG A C 1
ATOM 812 O O . ARG A 1 109 ? -4.695 6.451 0.133 1.00 97.31 109 ARG A O 1
ATOM 819 N N . LEU A 1 110 ? -6.294 6.247 1.733 1.00 98.44 110 LEU A N 1
ATOM 820 C CA . LEU A 1 110 ? -6.848 4.971 1.285 1.00 98.44 110 LEU A CA 1
ATOM 821 C C . LEU A 1 110 ? -7.600 5.156 -0.034 1.00 98.44 110 LEU A C 1
ATOM 823 O O . LEU A 1 110 ? -7.345 4.404 -0.969 1.00 98.44 110 LEU A O 1
ATOM 827 N N . ASP A 1 111 ? -8.422 6.197 -0.150 1.00 97.81 111 ASP A N 1
ATOM 828 C CA . ASP A 1 111 ? -9.163 6.517 -1.375 1.00 97.81 111 ASP A CA 1
ATOM 829 C C . ASP A 1 111 ? -8.198 6.746 -2.558 1.00 97.81 111 ASP A C 1
ATOM 831 O O . ASP A 1 111 ? -8.318 6.088 -3.592 1.00 97.81 111 ASP A O 1
ATOM 835 N N . ASP A 1 112 ? -7.135 7.535 -2.347 1.00 97.31 112 ASP A N 1
ATOM 836 C CA . ASP A 1 112 ? -6.022 7.713 -3.298 1.00 97.31 112 ASP A CA 1
ATOM 837 C C . ASP A 1 112 ? -5.380 6.373 -3.724 1.00 97.31 112 ASP A C 1
ATOM 839 O O . ASP A 1 112 ? -4.895 6.230 -4.848 1.00 97.31 112 ASP A O 1
ATOM 843 N N . CYS A 1 113 ? -5.281 5.402 -2.809 1.00 98.06 113 CYS A N 1
ATOM 844 C CA . CYS A 1 113 ? -4.703 4.088 -3.095 1.00 98.06 113 CYS A CA 1
ATOM 845 C C . CYS A 1 113 ? -5.626 3.271 -4.004 1.00 98.06 113 CYS A C 1
ATOM 847 O O . CYS A 1 113 ? -5.166 2.713 -5.001 1.00 98.06 113 CYS A O 1
ATOM 849 N N . PHE A 1 114 ? -6.924 3.247 -3.698 1.00 98.62 114 PHE A N 1
ATOM 850 C CA . PHE A 1 114 ? -7.912 2.530 -4.498 1.00 98.62 114 PHE A CA 1
ATOM 851 C C . PHE A 1 114 ? -8.025 3.093 -5.919 1.00 98.62 114 PHE A C 1
ATOM 853 O O . PHE A 1 114 ? -8.016 2.333 -6.883 1.00 98.62 114 PHE A O 1
ATOM 860 N N . GLU A 1 115 ? -8.041 4.416 -6.074 1.00 98.19 115 GLU A N 1
ATOM 861 C CA . GLU A 1 115 ? -8.101 5.060 -7.393 1.00 98.19 115 GLU A CA 1
ATOM 862 C C . GLU A 1 115 ? -6.876 4.774 -8.268 1.00 98.19 115 GLU A C 1
ATOM 864 O O . GLU A 1 115 ? -6.967 4.737 -9.494 1.00 98.19 115 GLU A O 1
ATOM 869 N N . ARG A 1 116 ? -5.700 4.607 -7.655 1.00 98.00 116 ARG A N 1
ATOM 870 C CA . ARG A 1 116 ? -4.421 4.637 -8.377 1.00 98.00 116 ARG A CA 1
ATOM 871 C C . ARG A 1 116 ? -3.739 3.278 -8.392 1.00 98.00 116 ARG A C 1
ATOM 873 O O . ARG A 1 116 ? -3.581 2.657 -9.440 1.00 98.00 116 ARG A O 1
ATOM 880 N N . SER A 1 117 ? -3.369 2.794 -7.210 1.00 98.44 117 SER A N 1
ATOM 881 C CA . SER A 1 117 ? -2.701 1.504 -7.050 1.00 98.44 117 SER A CA 1
ATOM 882 C C . SER A 1 117 ? -3.638 0.342 -7.359 1.00 98.44 117 SER A C 1
ATOM 884 O O . SER A 1 117 ? -3.211 -0.607 -7.999 1.00 98.44 117 SER A O 1
ATOM 886 N N . MET A 1 118 ? -4.915 0.429 -6.977 1.00 98.50 118 MET A N 1
ATOM 887 C CA . MET A 1 118 ? -5.907 -0.618 -7.275 1.00 98.50 118 MET A CA 1
ATOM 888 C C . MET A 1 118 ? -6.655 -0.386 -8.594 1.00 98.50 118 MET A C 1
ATOM 890 O O . MET A 1 118 ? -7.584 -1.132 -8.907 1.00 98.50 118 MET A O 1
ATOM 894 N N . ASN A 1 119 ? -6.277 0.662 -9.341 1.00 98.12 119 ASN A N 1
ATOM 895 C CA . ASN A 1 119 ? -6.895 1.089 -10.598 1.00 98.12 119 ASN A CA 1
ATOM 896 C C . ASN A 1 119 ? -8.436 1.076 -10.565 1.00 98.12 119 ASN A C 1
ATOM 898 O O . ASN A 1 119 ? -9.094 0.617 -11.496 1.00 98.12 119 ASN A O 1
ATOM 902 N N . GLY A 1 120 ? -9.011 1.488 -9.441 1.00 97.69 120 GLY A N 1
ATOM 903 C CA . GLY A 1 120 ? -10.428 1.345 -9.163 1.00 97.69 120 GLY A CA 1
ATOM 904 C C . GLY A 1 120 ? -11.066 2.672 -8.794 1.00 97.69 120 GLY A C 1
ATOM 905 O O . GLY A 1 120 ? -10.836 3.697 -9.431 1.00 97.69 120 GLY A O 1
ATOM 906 N N . ARG A 1 121 ? -11.899 2.648 -7.757 1.00 98.25 121 ARG A N 1
ATOM 907 C CA . ARG A 1 121 ? -12.631 3.823 -7.268 1.00 98.25 121 ARG A CA 1
ATOM 908 C C . ARG A 1 121 ? -12.570 3.887 -5.744 1.00 98.25 121 ARG A C 1
ATOM 910 O O . ARG A 1 121 ? -12.400 2.836 -5.125 1.00 98.25 121 ARG A O 1
ATOM 917 N N . PRO A 1 122 ? -12.754 5.068 -5.134 1.00 98.12 122 PRO A N 1
ATOM 918 C CA . PRO A 1 122 ? -12.740 5.213 -3.684 1.00 98.12 122 PRO A CA 1
ATOM 919 C C . PRO A 1 122 ? -13.711 4.272 -2.980 1.00 98.12 122 PRO A C 1
ATOM 921 O O . PRO A 1 122 ? -14.773 3.922 -3.513 1.00 98.12 122 PRO A O 1
ATOM 924 N N . LEU A 1 123 ? -13.366 3.918 -1.744 1.00 97.25 123 LEU A N 1
ATOM 925 C CA . LEU A 1 123 ? -14.305 3.248 -0.859 1.00 97.25 123 LEU A CA 1
ATOM 926 C C . LEU A 1 123 ? -15.390 4.244 -0.414 1.00 97.25 123 LEU A C 1
ATOM 928 O O . LEU A 1 123 ? -15.125 5.444 -0.304 1.00 97.25 123 LEU A O 1
ATOM 932 N N . PRO A 1 124 ? -16.614 3.781 -0.102 1.00 97.81 124 PRO A N 1
ATOM 933 C CA . PRO A 1 124 ? -17.619 4.643 0.500 1.00 97.81 124 PRO A CA 1
ATOM 934 C C . PRO A 1 124 ? -17.091 5.226 1.810 1.00 97.81 124 PRO A C 1
ATOM 936 O O . PRO A 1 124 ? -16.598 4.488 2.670 1.00 97.81 124 PRO A O 1
ATOM 939 N N . ARG A 1 125 ? -17.216 6.546 1.976 1.00 97.12 125 ARG A N 1
ATOM 940 C CA . ARG A 1 125 ? -16.719 7.245 3.163 1.00 97.12 125 ARG A CA 1
ATOM 941 C C . ARG A 1 125 ? -17.385 6.703 4.421 1.00 97.12 125 ARG A C 1
ATOM 943 O O . ARG A 1 125 ? -18.609 6.647 4.513 1.00 97.12 125 ARG A O 1
ATOM 950 N N . GLY A 1 126 ? -16.569 6.282 5.382 1.00 96.19 126 GLY A N 1
ATOM 951 C CA . GLY A 1 126 ? -17.044 5.647 6.605 1.00 96.19 126 GLY A CA 1
ATOM 952 C C . GLY A 1 126 ? -17.720 4.294 6.374 1.00 96.19 126 GLY A C 1
ATOM 953 O O . GLY A 1 126 ? -18.328 3.786 7.307 1.00 96.19 126 GLY A O 1
ATOM 954 N N . GLY A 1 127 ? -17.634 3.698 5.181 1.00 98.06 127 GLY A N 1
ATOM 955 C CA . GLY A 1 127 ? -18.138 2.361 4.874 1.00 98.06 127 GLY A CA 1
ATOM 956 C C . GLY A 1 127 ? -17.387 1.263 5.629 1.00 98.06 127 GLY A C 1
ATOM 957 O O . GLY A 1 127 ? -16.339 1.496 6.236 1.00 98.06 127 GLY A O 1
ATOM 958 N N . ARG A 1 128 ? -17.923 0.038 5.611 1.00 98.00 128 ARG A N 1
ATOM 959 C CA . ARG A 1 128 ? -17.377 -1.081 6.396 1.00 98.00 128 ARG A CA 1
ATOM 960 C C . ARG A 1 128 ? -15.920 -1.383 6.035 1.00 98.00 128 ARG A C 1
ATOM 962 O O . ARG A 1 128 ? -15.117 -1.572 6.941 1.00 98.00 128 ARG A O 1
ATOM 969 N N . GLU A 1 129 ? -15.582 -1.396 4.750 1.00 98.50 129 GLU A N 1
ATOM 970 C CA . GLU A 1 129 ? -14.238 -1.681 4.240 1.00 98.50 129 GLU A CA 1
ATOM 971 C C . GLU A 1 129 ? -13.236 -0.599 4.657 1.00 98.50 129 GLU A C 1
ATOM 973 O O . GLU A 1 129 ? -12.161 -0.916 5.164 1.00 98.50 129 GLU A O 1
ATOM 978 N N . GLN A 1 130 ? -13.604 0.680 4.522 1.00 98.56 130 GLN A N 1
ATOM 979 C CA . GLN A 1 130 ? -12.727 1.793 4.894 1.00 98.56 130 GLN A CA 1
ATOM 980 C C . GLN A 1 130 ? -12.488 1.811 6.408 1.00 98.56 130 GLN A C 1
ATOM 982 O O . GLN A 1 130 ? -11.341 1.880 6.845 1.00 98.56 130 GLN A O 1
ATOM 987 N N . ARG A 1 131 ? -13.549 1.645 7.216 1.00 98.69 131 ARG A N 1
ATOM 988 C CA . ARG A 1 131 ? -13.422 1.531 8.679 1.00 98.69 131 ARG A CA 1
ATOM 989 C C . ARG A 1 131 ? -12.560 0.341 9.091 1.00 98.69 131 ARG A C 1
ATOM 991 O O . ARG A 1 131 ? -11.815 0.450 10.055 1.00 98.69 131 ARG A O 1
ATOM 998 N N . ALA A 1 132 ? -12.645 -0.781 8.378 1.00 98.81 132 ALA A N 1
ATOM 999 C CA . ALA A 1 132 ? -11.843 -1.964 8.669 1.00 98.81 132 ALA A CA 1
ATOM 1000 C C . ALA A 1 132 ? -10.355 -1.753 8.377 1.00 98.81 132 ALA A C 1
ATOM 1002 O O . ALA A 1 132 ? -9.517 -2.098 9.208 1.00 98.81 132 ALA A O 1
ATOM 1003 N N . LEU A 1 133 ? -10.024 -1.143 7.237 1.00 98.88 133 LEU A N 1
ATOM 1004 C CA . LEU A 1 133 ? -8.647 -0.775 6.903 1.00 98.88 133 LEU A CA 1
ATOM 1005 C C . LEU A 1 133 ? -8.069 0.209 7.924 1.00 98.88 133 LEU A C 1
ATOM 1007 O O . LEU A 1 133 ? -6.971 -0.016 8.427 1.00 98.88 133 LEU A O 1
ATOM 1011 N N . VAL A 1 134 ? -8.825 1.250 8.287 1.00 98.75 134 VAL A N 1
ATOM 1012 C CA . VAL A 1 134 ? -8.417 2.197 9.335 1.00 98.75 134 VAL A CA 1
ATOM 1013 C C . VAL A 1 134 ? -8.229 1.478 10.671 1.00 98.75 134 VAL A C 1
ATOM 1015 O O . VAL A 1 134 ? -7.195 1.661 11.299 1.00 98.75 134 VAL A O 1
ATOM 1018 N N . ALA A 1 135 ? -9.155 0.606 11.083 1.00 98.81 135 ALA A N 1
ATOM 1019 C CA . ALA A 1 135 ? -9.034 -0.155 12.329 1.00 98.81 135 ALA A CA 1
ATOM 1020 C C . ALA A 1 135 ? -7.770 -1.029 12.362 1.00 98.81 135 ALA A C 1
ATOM 1022 O O . ALA A 1 135 ? -7.071 -1.055 13.373 1.00 98.81 135 ALA A O 1
ATOM 1023 N N . TYR A 1 136 ? -7.437 -1.701 11.256 1.00 98.88 136 TYR A N 1
ATOM 1024 C CA . TYR A 1 136 ? -6.214 -2.498 11.158 1.00 98.88 136 TYR A CA 1
ATOM 1025 C C . TYR A 1 136 ? -4.941 -1.647 11.262 1.00 98.88 136 TYR A C 1
ATOM 1027 O O . TYR A 1 136 ? -4.036 -1.983 12.025 1.00 98.88 136 TYR A O 1
ATOM 1035 N N . ILE A 1 137 ? -4.891 -0.513 10.560 1.00 98.75 137 ILE A N 1
ATOM 1036 C CA . ILE A 1 137 ? -3.748 0.411 10.611 1.00 98.75 137 ILE A CA 1
ATOM 1037 C C . ILE A 1 137 ? -3.612 1.039 12.010 1.00 98.75 137 ILE A C 1
ATOM 1039 O O . ILE A 1 137 ? -2.499 1.161 12.524 1.00 98.75 137 ILE A O 1
ATOM 1043 N N . THR A 1 138 ? -4.727 1.391 12.656 1.00 98.56 138 THR A N 1
ATOM 1044 C CA . THR A 1 138 ? -4.755 1.885 14.041 1.00 98.56 138 THR A CA 1
ATOM 1045 C C . THR A 1 138 ? -4.227 0.839 15.011 1.00 98.56 138 THR A C 1
ATOM 1047 O O . THR A 1 138 ? -3.401 1.161 15.860 1.00 98.56 138 THR A O 1
ATOM 1050 N N . TRP A 1 139 ? -4.654 -0.417 14.867 1.00 98.56 139 TRP A N 1
ATOM 1051 C CA . TRP A 1 139 ? -4.179 -1.514 15.703 1.00 98.56 139 TRP A CA 1
ATOM 1052 C C . TRP A 1 139 ? -2.666 -1.729 15.551 1.00 98.56 139 TRP A C 1
ATOM 1054 O O . TRP A 1 139 ? -1.959 -1.737 16.553 1.00 98.56 139 TRP A O 1
ATOM 1064 N N . LEU A 1 140 ? -2.136 -1.747 14.321 1.00 98.25 140 LEU A N 1
ATOM 1065 C CA . LEU A 1 140 ? -0.686 -1.802 14.069 1.00 98.25 140 LEU A CA 1
ATOM 1066 C C . LEU A 1 140 ? 0.099 -0.596 14.613 1.00 98.25 140 LEU A C 1
ATOM 1068 O O . LEU A 1 140 ? 1.324 -0.645 14.682 1.00 98.25 140 LEU A O 1
ATOM 1072 N N . SER A 1 141 ? -0.579 0.501 14.947 1.00 97.88 141 SER A N 1
ATOM 1073 C CA . SER A 1 141 ? 0.042 1.738 15.427 1.00 97.88 141 SER A CA 1
ATOM 1074 C C . SER A 1 141 ? 0.030 1.876 16.953 1.00 97.88 141 SER 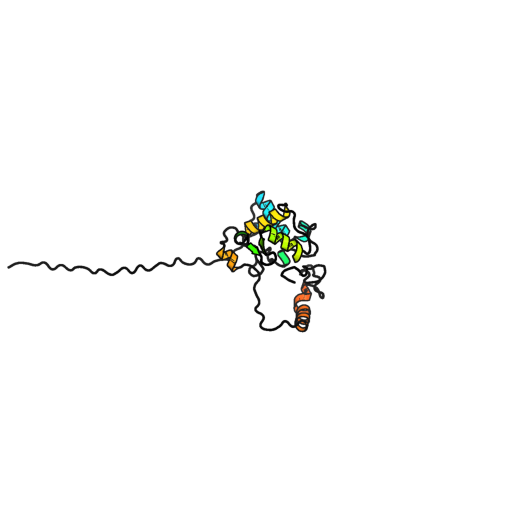A C 1
ATOM 1076 O O . SER A 1 141 ? 0.523 2.876 17.474 1.00 97.88 141 SER A O 1
ATOM 1078 N N . GLN A 1 142 ? -0.513 0.900 17.688 1.00 96.25 142 GLN A N 1
ATOM 1079 C CA . GLN A 1 142 ? -0.521 0.923 19.152 1.00 96.25 142 GLN A CA 1
ATOM 1080 C C . GLN A 1 142 ? 0.905 0.927 19.717 1.00 96.25 142 GLN A C 1
ATOM 1082 O O . GLN A 1 142 ? 1.762 0.167 19.277 1.00 96.25 142 GLN A O 1
ATOM 1087 N N . GLY A 1 143 ? 1.162 1.795 20.699 1.00 94.56 143 GLY A N 1
ATOM 1088 C CA . GLY A 1 143 ? 2.474 1.912 21.348 1.00 94.56 143 GLY A CA 1
ATOM 1089 C C . GLY A 1 143 ? 3.572 2.555 20.490 1.00 94.56 143 GLY A C 1
ATOM 1090 O O . GLY A 1 143 ? 4.698 2.695 20.958 1.00 94.56 143 GLY A O 1
ATOM 1091 N N . VAL A 1 144 ? 3.268 2.980 19.260 1.00 96.56 144 VAL A N 1
ATOM 1092 C CA . VAL A 1 144 ? 4.237 3.616 18.363 1.00 96.56 144 VAL A CA 1
ATOM 1093 C C . VAL A 1 144 ? 4.220 5.131 18.563 1.00 96.56 144 VAL A C 1
ATOM 1095 O O . VAL A 1 144 ? 3.184 5.774 18.399 1.00 96.56 144 VAL A O 1
ATOM 1098 N N . SER A 1 145 ? 5.371 5.731 18.879 1.00 96.00 145 SER A N 1
ATOM 1099 C CA . SER A 1 145 ? 5.495 7.192 18.950 1.00 96.00 145 SER A CA 1
ATOM 1100 C C . SER A 1 145 ? 5.505 7.831 17.559 1.00 96.00 145 SER A C 1
ATOM 1102 O O . SER A 1 145 ? 5.787 7.188 16.544 1.00 96.00 145 SER A O 1
ATOM 1104 N N . LYS A 1 146 ? 5.239 9.138 17.490 1.00 95.75 146 LYS A N 1
ATOM 1105 C CA . LYS A 1 146 ? 5.283 9.875 16.222 1.00 95.75 146 LYS A CA 1
ATOM 1106 C C . LYS A 1 146 ? 6.698 9.906 15.636 1.00 95.75 146 LYS A C 1
ATOM 1108 O O . LYS A 1 146 ? 6.869 9.865 14.421 1.00 95.75 146 LYS A O 1
ATOM 1113 N N . GLU A 1 147 ? 7.713 9.986 16.487 1.00 95.88 147 GLU A N 1
ATOM 1114 C CA . GLU A 1 147 ? 9.136 9.983 16.135 1.00 95.88 147 GLU A CA 1
ATOM 1115 C C . GLU A 1 147 ? 9.524 8.639 15.519 1.00 95.88 147 GLU A C 1
ATOM 1117 O O . GLU A 1 147 ? 10.146 8.605 14.458 1.00 95.88 147 GLU A O 1
ATOM 1122 N N . ALA A 1 148 ? 9.059 7.547 16.127 1.00 96.06 148 ALA A N 1
ATOM 1123 C CA . ALA A 1 148 ? 9.252 6.200 15.622 1.00 96.06 148 ALA A CA 1
ATOM 1124 C C . ALA A 1 148 ? 8.550 5.995 14.273 1.00 96.06 148 ALA A C 1
ATOM 1126 O O . ALA A 1 148 ? 9.184 5.635 13.287 1.00 96.06 148 ALA A O 1
ATOM 1127 N N . ALA A 1 149 ? 7.274 6.370 14.171 1.00 96.44 149 ALA A N 1
ATOM 1128 C CA . ALA A 1 149 ? 6.527 6.295 12.917 1.00 96.44 149 ALA A CA 1
ATOM 1129 C C . ALA A 1 149 ? 7.207 7.050 11.757 1.00 96.44 149 ALA A C 1
ATOM 1131 O O . ALA A 1 149 ? 7.170 6.601 10.609 1.00 96.44 149 ALA A O 1
ATOM 1132 N N . ARG A 1 150 ? 7.840 8.200 12.032 1.00 95.44 150 ARG A N 1
ATOM 1133 C CA . ARG A 1 150 ? 8.582 8.966 11.017 1.00 95.44 150 ARG A CA 1
ATOM 1134 C C . ARG A 1 150 ? 9.844 8.247 10.537 1.00 95.44 150 ARG A C 1
ATOM 1136 O O . ARG A 1 150 ? 10.172 8.392 9.361 1.00 95.44 150 ARG A O 1
ATOM 1143 N N . SER A 1 151 ? 10.543 7.505 11.400 1.00 94.81 151 SER A N 1
ATOM 1144 C CA . SER A 1 151 ? 11.859 6.932 11.077 1.00 94.81 151 SER A CA 1
ATOM 1145 C C . SER A 1 151 ? 11.795 5.781 10.067 1.00 94.81 151 SER A C 1
ATOM 1147 O O . SER A 1 151 ? 12.734 5.598 9.297 1.00 94.81 151 SER A O 1
ATOM 1149 N N . TRP A 1 152 ? 10.679 5.048 10.004 1.00 94.94 152 TRP A N 1
ATOM 1150 C CA . TRP A 1 152 ? 10.494 3.912 9.087 1.00 94.94 152 TRP A CA 1
ATOM 1151 C C . TRP A 1 152 ? 9.439 4.132 8.000 1.00 94.94 152 TRP A C 1
ATOM 1153 O O . TRP A 1 152 ? 9.031 3.193 7.308 1.00 94.94 152 TRP A O 1
ATOM 1163 N N . ARG A 1 153 ? 8.965 5.367 7.835 1.00 93.75 153 ARG A N 1
ATOM 1164 C CA . ARG A 1 153 ? 7.933 5.683 6.850 1.00 93.75 153 ARG A CA 1
ATOM 1165 C C . ARG A 1 153 ? 8.430 5.451 5.420 1.00 93.75 153 ARG A C 1
ATOM 1167 O O . ARG A 1 153 ? 9.470 5.958 5.012 1.00 93.75 153 ARG A O 1
ATOM 1174 N N . GLY A 1 154 ? 7.575 4.832 4.607 1.00 94.75 154 GLY A N 1
ATOM 1175 C CA . GLY A 1 154 ? 7.752 4.756 3.157 1.00 94.75 154 GLY A CA 1
ATOM 1176 C C . GLY A 1 154 ? 8.677 3.627 2.703 1.00 94.75 154 GLY A C 1
ATOM 1177 O O . GLY A 1 154 ? 8.885 2.641 3.409 1.00 94.75 154 GLY A O 1
ATOM 1178 N N . PHE A 1 155 ? 9.167 3.743 1.472 1.00 95.62 155 PHE A N 1
ATOM 1179 C CA . PHE A 1 155 ? 10.033 2.742 0.856 1.00 95.62 155 PHE A CA 1
ATOM 1180 C C . PHE A 1 155 ? 11.506 3.046 1.112 1.00 95.62 155 PHE A C 1
ATOM 1182 O O . PHE A 1 155 ? 11.900 4.212 1.201 1.00 95.62 155 PHE A O 1
ATOM 1189 N N . HIS A 1 156 ? 12.329 1.998 1.162 1.00 91.31 156 HIS A N 1
ATOM 1190 C CA . HIS A 1 156 ? 13.774 2.174 1.112 1.00 91.31 156 HIS A CA 1
ATOM 1191 C C . HIS A 1 156 ? 14.158 2.881 -0.195 1.00 91.31 156 HIS A C 1
ATOM 1193 O O . HIS A 1 156 ? 13.753 2.470 -1.284 1.00 91.31 156 HIS A O 1
ATOM 1199 N N . ARG A 1 157 ? 14.912 3.976 -0.086 1.00 90.25 157 ARG A N 1
ATOM 1200 C CA . ARG A 1 157 ? 15.286 4.794 -1.241 1.00 90.25 157 ARG A CA 1
ATOM 1201 C C . ARG A 1 157 ? 16.612 4.312 -1.802 1.00 90.25 157 ARG A C 1
ATOM 1203 O O . ARG A 1 157 ? 17.615 4.316 -1.100 1.00 90.25 157 ARG A O 1
ATOM 1210 N N . ILE A 1 158 ? 16.618 3.979 -3.085 1.00 90.69 158 ILE A N 1
ATOM 1211 C CA . ILE A 1 158 ? 17.846 3.687 -3.822 1.00 90.69 158 ILE A CA 1
ATOM 1212 C C . ILE A 1 158 ? 18.359 4.998 -4.418 1.00 90.69 158 ILE A C 1
ATOM 1214 O O . ILE A 1 158 ? 17.650 5.669 -5.170 1.00 90.69 158 ILE A O 1
ATOM 1218 N N . ALA A 1 159 ? 19.587 5.375 -4.066 1.00 93.62 159 ALA A N 1
ATOM 1219 C CA . ALA A 1 159 ? 20.276 6.483 -4.710 1.00 93.62 159 ALA A CA 1
ATOM 1220 C C . ALA A 1 159 ? 20.801 6.020 -6.075 1.00 93.62 159 ALA A C 1
ATOM 1222 O O . ALA A 1 159 ? 21.617 5.102 -6.160 1.00 93.62 159 ALA A O 1
ATOM 1223 N N . LEU A 1 160 ? 20.322 6.645 -7.149 1.00 92.25 160 LEU A N 1
ATOM 1224 C CA . LEU A 1 160 ? 20.801 6.344 -8.493 1.00 92.25 160 LEU A CA 1
ATOM 1225 C C . LEU A 1 160 ? 22.189 6.957 -8.694 1.00 92.25 160 LEU A C 1
ATOM 1227 O O . LEU A 1 160 ? 22.369 8.162 -8.540 1.00 92.25 160 LEU A O 1
ATOM 1231 N N . THR A 1 161 ? 23.159 6.127 -9.070 1.00 94.06 161 THR A N 1
ATOM 1232 C CA . THR A 1 161 ? 24.524 6.562 -9.418 1.00 94.06 161 THR A CA 1
ATOM 1233 C C . THR A 1 161 ? 24.692 6.848 -10.910 1.00 94.06 161 THR A C 1
ATOM 1235 O O . THR A 1 161 ? 25.706 7.392 -11.334 1.00 94.06 161 THR A O 1
ATOM 1238 N N . HIS A 1 162 ? 23.704 6.468 -11.717 1.00 93.56 162 HIS A N 1
ATOM 1239 C CA . HIS A 1 162 ? 23.687 6.616 -13.166 1.00 93.56 162 HIS A CA 1
ATOM 1240 C C . HIS A 1 162 ? 22.241 6.634 -13.674 1.00 93.56 162 HIS A C 1
ATOM 1242 O O . HIS A 1 162 ? 21.301 6.293 -12.951 1.00 93.56 162 HIS A O 1
ATOM 1248 N N . ARG A 1 163 ? 22.056 7.030 -14.936 1.00 95.88 163 ARG A N 1
ATOM 1249 C CA . ARG A 1 163 ? 20.749 6.994 -15.598 1.00 95.88 163 ARG A CA 1
ATOM 1250 C C . ARG A 1 163 ? 20.339 5.534 -15.871 1.00 95.88 163 ARG A C 1
ATOM 1252 O O . ARG A 1 163 ? 21.160 4.805 -16.428 1.00 95.88 163 ARG A O 1
ATOM 1259 N N . PRO A 1 164 ? 19.101 5.112 -15.543 1.00 95.50 164 PRO A N 1
ATOM 1260 C CA . PRO A 1 164 ? 18.622 3.769 -15.862 1.00 95.50 164 PRO A CA 1
ATOM 1261 C C . PRO A 1 164 ? 18.681 3.475 -17.366 1.00 95.50 164 PRO A C 1
ATOM 1263 O O . PRO A 1 164 ? 18.303 4.318 -18.182 1.00 95.50 164 PRO A O 1
ATOM 1266 N N . ASP A 1 165 ? 19.136 2.271 -17.715 1.00 97.12 165 ASP A N 1
ATOM 1267 C CA . ASP A 1 165 ? 19.230 1.764 -19.086 1.00 97.12 165 ASP A CA 1
ATOM 1268 C C . ASP A 1 165 ? 18.116 0.725 -19.327 1.00 97.12 165 ASP A C 1
ATOM 1270 O O . ASP A 1 165 ? 18.180 -0.375 -18.765 1.00 97.12 165 ASP A O 1
ATOM 1274 N N . PRO A 1 166 ? 17.097 1.038 -20.150 1.00 96.31 166 PRO A N 1
ATOM 1275 C CA . PRO A 1 166 ? 15.980 0.130 -20.398 1.00 96.31 166 PRO A CA 1
ATOM 1276 C C . PRO A 1 166 ? 16.376 -1.187 -21.073 1.00 96.31 166 PRO A C 1
ATOM 1278 O O . PRO A 1 166 ? 15.721 -2.201 -20.841 1.00 96.31 166 PRO A O 1
ATOM 1281 N N . LEU A 1 167 ? 17.440 -1.210 -21.887 1.00 97.62 167 LEU A N 1
ATOM 1282 C CA . LEU A 1 167 ? 17.880 -2.435 -22.561 1.00 97.62 167 LEU A CA 1
ATOM 1283 C C . LEU A 1 167 ? 18.521 -3.398 -21.560 1.00 97.62 167 LEU A C 1
ATOM 1285 O O . LEU A 1 167 ? 18.205 -4.589 -21.561 1.00 97.62 167 LEU A O 1
ATOM 1289 N N . LYS A 1 168 ? 19.347 -2.873 -20.646 1.00 97.31 168 LYS A N 1
ATOM 1290 C CA . LYS A 1 168 ? 19.866 -3.658 -19.513 1.00 97.31 168 LYS A CA 1
ATOM 1291 C C . LYS A 1 168 ? 18.743 -4.088 -18.573 1.00 97.31 168 LYS A C 1
ATOM 1293 O O . LYS A 1 168 ? 18.720 -5.240 -18.152 1.00 97.31 168 LYS A O 1
ATOM 1298 N N . GLY A 1 169 ? 17.794 -3.196 -18.286 1.00 96.50 169 GLY A N 1
ATOM 1299 C CA . GLY A 1 169 ? 16.619 -3.497 -17.465 1.00 96.50 169 GLY A CA 1
ATOM 1300 C C . GLY A 1 169 ? 15.782 -4.642 -18.034 1.00 96.50 169 GLY A C 1
ATOM 1301 O O . GLY A 1 169 ? 15.410 -5.547 -17.293 1.00 96.50 169 GLY A O 1
ATOM 1302 N N . LYS A 1 170 ? 15.562 -4.663 -19.355 1.00 97.69 170 LYS A N 1
ATOM 1303 C CA . LYS A 1 170 ? 14.866 -5.760 -20.043 1.00 97.69 170 LYS A CA 1
ATOM 1304 C C . LYS A 1 170 ? 15.586 -7.099 -19.861 1.00 97.69 170 LYS A C 1
ATOM 1306 O O . LYS A 1 170 ? 14.940 -8.086 -19.522 1.00 97.69 170 LYS A O 1
ATOM 1311 N N . ALA A 1 171 ? 16.904 -7.134 -20.067 1.00 98.12 171 ALA A N 1
ATOM 1312 C CA . ALA A 1 171 ? 17.691 -8.355 -19.889 1.00 98.12 171 ALA A CA 1
ATOM 1313 C C . ALA A 1 171 ? 17.643 -8.857 -18.434 1.00 98.12 171 ALA A C 1
ATOM 1315 O O . ALA A 1 171 ? 17.377 -10.032 -18.194 1.00 98.12 171 ALA A O 1
ATOM 1316 N N . LEU A 1 172 ? 17.808 -7.950 -17.464 1.00 97.94 172 LEU A N 1
ATOM 1317 C CA . LEU A 1 172 ? 17.721 -8.272 -16.038 1.00 97.94 172 LEU A CA 1
ATOM 1318 C C . LEU A 1 172 ? 16.333 -8.774 -15.637 1.00 97.94 172 LEU A C 1
ATOM 1320 O O . LEU A 1 172 ? 16.232 -9.730 -14.872 1.00 97.94 172 LEU A O 1
ATOM 1324 N N . PHE A 1 173 ? 15.264 -8.164 -16.154 1.00 98.38 173 PHE A N 1
ATOM 1325 C CA . PHE A 1 173 ? 13.903 -8.614 -15.882 1.00 98.38 173 PHE A CA 1
ATOM 1326 C C . PHE A 1 173 ? 13.687 -10.045 -16.380 1.00 98.38 173 PHE A C 1
ATOM 1328 O O . PHE A 1 173 ? 13.190 -10.888 -15.632 1.00 98.38 173 PHE A O 1
ATOM 1335 N N . ALA A 1 174 ? 14.117 -10.335 -17.611 1.00 98.12 174 ALA A N 1
ATOM 1336 C CA . ALA A 1 174 ? 14.006 -11.666 -18.195 1.00 98.12 174 ALA A CA 1
ATOM 1337 C C . ALA A 1 174 ? 14.777 -12.722 -17.385 1.00 98.12 174 ALA A C 1
ATOM 1339 O O . ALA A 1 174 ? 14.294 -13.838 -17.236 1.00 98.12 174 ALA A O 1
ATOM 1340 N N . GLU A 1 175 ? 15.938 -12.368 -16.831 1.00 98.31 175 GLU A N 1
ATOM 1341 C CA . GLU A 1 175 ? 16.791 -13.285 -16.066 1.00 98.31 175 GLU A CA 1
ATOM 1342 C C . GLU A 1 175 ? 16.349 -13.457 -14.600 1.00 98.31 175 GLU A C 1
ATOM 1344 O O . GLU A 1 175 ? 16.510 -14.534 -14.028 1.00 98.31 175 GLU A O 1
ATOM 1349 N N . ARG A 1 176 ? 15.836 -12.397 -13.958 1.00 98.25 176 ARG A N 1
ATOM 1350 C CA . ARG A 1 176 ? 15.683 -12.337 -12.489 1.00 98.25 176 ARG A CA 1
ATOM 1351 C C . ARG A 1 176 ? 14.252 -12.147 -11.995 1.00 98.25 176 ARG A C 1
ATOM 1353 O O . ARG A 1 176 ? 13.998 -12.388 -10.819 1.00 98.25 176 ARG A O 1
ATOM 1360 N N . CYS A 1 177 ? 13.333 -11.693 -12.844 1.00 98.06 177 CYS A N 1
ATOM 1361 C CA . CYS A 1 177 ? 11.999 -11.253 -12.420 1.00 98.06 177 CYS A CA 1
ATOM 1362 C C . CYS A 1 177 ? 10.869 -12.031 -13.101 1.00 98.06 177 CYS A C 1
ATOM 1364 O O . CYS A 1 177 ? 9.863 -12.343 -12.459 1.00 98.06 177 CYS A O 1
ATOM 1366 N N . SER A 1 178 ? 11.043 -12.367 -14.380 1.00 97.75 178 SER A N 1
ATOM 1367 C CA . SER A 1 178 ? 10.048 -13.043 -15.222 1.00 97.75 178 SER A CA 1
ATOM 1368 C C . SER A 1 178 ? 9.552 -14.365 -14.622 1.00 97.75 178 SER A C 1
ATOM 1370 O O . SER A 1 178 ? 8.365 -14.665 -14.699 1.00 97.75 178 SER A O 1
ATOM 1372 N N . GLY A 1 179 ? 10.426 -15.107 -13.931 1.00 97.56 179 GLY A N 1
ATOM 1373 C CA . GLY A 1 179 ? 10.084 -16.369 -13.271 1.00 97.56 179 GLY A CA 1
ATOM 1374 C C . GLY A 1 179 ? 8.995 -16.249 -12.200 1.00 97.56 179 GLY A C 1
ATOM 1375 O O . GLY A 1 179 ? 8.334 -17.240 -11.909 1.00 97.56 179 GLY A O 1
ATOM 1376 N N . CYS A 1 180 ? 8.766 -15.048 -11.653 1.00 98.00 180 CYS A N 1
ATOM 1377 C CA . CYS A 1 180 ? 7.662 -14.778 -10.727 1.00 98.00 180 CYS A CA 1
ATOM 1378 C C . CYS A 1 180 ? 6.589 -13.856 -11.318 1.00 98.00 180 CYS A C 1
ATOM 1380 O O . CYS A 1 180 ? 5.414 -14.035 -11.008 1.00 98.00 180 CYS A O 1
ATOM 1382 N N . HIS A 1 181 ? 6.979 -12.883 -12.147 1.00 98.38 181 HIS A N 1
ATOM 1383 C CA . HIS A 1 181 ? 6.099 -11.824 -12.656 1.00 98.38 181 HIS A CA 1
ATOM 1384 C C . HIS A 1 181 ? 5.581 -12.055 -14.086 1.00 98.38 181 HIS A C 1
ATOM 1386 O O . HIS A 1 181 ? 4.798 -11.250 -14.582 1.00 98.38 181 HIS A O 1
ATOM 1392 N N . GLY A 1 182 ? 5.987 -13.141 -14.742 1.00 97.81 182 GLY A N 1
ATOM 1393 C CA . GLY A 1 182 ? 5.653 -13.457 -16.129 1.00 97.81 182 GLY A CA 1
ATOM 1394 C C . GLY A 1 182 ? 6.622 -12.806 -17.116 1.00 97.81 182 GLY A C 1
ATOM 1395 O O . GLY A 1 182 ? 7.235 -11.782 -16.815 1.00 97.81 182 GLY A O 1
ATOM 1396 N N . GLU A 1 183 ? 6.773 -13.406 -18.299 1.00 97.00 183 GLU A N 1
ATOM 1397 C CA . GLU A 1 183 ? 7.677 -12.912 -19.354 1.00 97.00 183 GLU A CA 1
ATOM 1398 C C . GLU A 1 183 ? 7.346 -11.479 -19.791 1.00 97.00 183 GLU A C 1
ATOM 1400 O O . GLU A 1 183 ? 8.253 -10.668 -19.981 1.00 97.00 183 GLU A O 1
ATOM 1405 N N . ASP A 1 184 ? 6.054 -11.151 -19.834 1.00 96.19 184 ASP A N 1
ATOM 1406 C CA . ASP A 1 184 ? 5.527 -9.832 -20.176 1.00 96.19 184 ASP A CA 1
ATOM 1407 C C . ASP A 1 184 ? 5.038 -9.066 -18.937 1.00 96.19 184 ASP A C 1
ATOM 1409 O O . ASP A 1 184 ? 4.219 -8.158 -19.062 1.00 96.19 184 ASP A O 1
ATOM 1413 N N . GLY A 1 185 ? 5.487 -9.425 -17.727 1.00 97.62 185 GLY A N 1
ATOM 1414 C CA . GLY A 1 185 ? 5.134 -8.718 -16.489 1.00 97.62 185 GLY A CA 1
ATOM 1415 C C . GLY A 1 185 ? 3.647 -8.754 -16.114 1.00 97.62 185 GLY A C 1
ATOM 1416 O O . GLY A 1 185 ? 3.211 -7.964 -15.275 1.00 97.62 185 GLY A O 1
ATOM 1417 N N . GLN A 1 186 ? 2.870 -9.651 -16.724 1.00 97.31 186 GLN A N 1
ATOM 1418 C CA . GLN A 1 186 ? 1.426 -9.813 -16.538 1.00 97.31 186 GLN A CA 1
ATOM 1419 C C . GLN A 1 186 ? 1.030 -10.453 -15.197 1.00 97.31 186 GLN A C 1
ATOM 1421 O O . GLN A 1 186 ? -0.157 -10.548 -14.887 1.00 97.31 186 GLN A O 1
ATOM 1426 N N . GLY A 1 187 ? 2.011 -10.874 -14.401 1.00 97.00 187 GLY A N 1
ATOM 1427 C CA . GLY A 1 187 ? 1.817 -11.543 -13.124 1.00 97.00 187 GLY A CA 1
ATOM 1428 C C . GLY A 1 187 ? 1.528 -13.037 -13.254 1.00 97.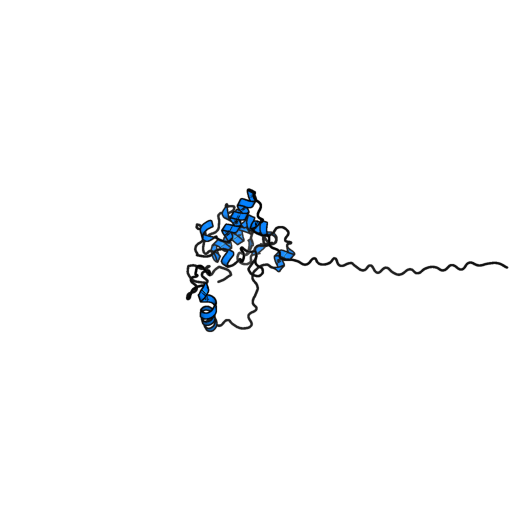00 187 GLY A C 1
ATOM 1429 O O . GLY A 1 187 ? 1.115 -13.544 -14.297 1.00 97.00 187 GLY A O 1
ATOM 1430 N N . MET A 1 188 ? 1.763 -13.747 -12.156 1.00 94.88 188 MET A N 1
ATOM 1431 C CA . MET A 1 188 ? 1.471 -15.164 -11.944 1.00 94.88 188 MET A CA 1
ATOM 1432 C C . MET A 1 188 ? 1.065 -15.375 -10.477 1.00 94.88 188 MET A C 1
ATOM 1434 O O . MET A 1 188 ? 1.109 -14.454 -9.666 1.00 94.88 188 MET A O 1
ATOM 1438 N N . VAL A 1 189 ? 0.713 -16.602 -10.085 1.00 88.75 189 VAL A N 1
ATOM 1439 C CA . VAL A 1 189 ? 0.379 -16.919 -8.677 1.00 88.75 189 VAL A CA 1
ATOM 1440 C C . VAL A 1 189 ? 1.510 -16.526 -7.711 1.00 88.75 189 VAL A C 1
ATOM 1442 O O . VAL A 1 189 ? 1.260 -16.138 -6.575 1.00 88.75 189 VAL A O 1
ATOM 1445 N N . THR A 1 190 ? 2.758 -16.591 -8.173 1.00 92.12 190 THR A N 1
ATOM 1446 C CA . THR A 1 190 ? 3.973 -16.287 -7.404 1.00 92.12 190 THR A CA 1
ATOM 1447 C C . THR A 1 190 ? 4.337 -14.804 -7.343 1.00 92.12 190 THR A C 1
ATOM 1449 O O . THR A 1 190 ? 5.199 -14.434 -6.549 1.00 92.12 190 THR A O 1
ATOM 1452 N N . GLY A 1 191 ? 3.740 -13.948 -8.176 1.00 95.44 191 GLY A N 1
ATOM 1453 C CA . GLY A 1 191 ? 4.123 -12.540 -8.261 1.00 95.44 191 GLY A CA 1
ATOM 1454 C C . GLY A 1 191 ? 3.088 -11.687 -8.995 1.00 95.44 191 GLY A C 1
ATOM 1455 O O . GLY A 1 191 ? 2.593 -12.094 -10.041 1.00 95.44 191 GLY A O 1
ATOM 1456 N N . PRO A 1 192 ? 2.754 -10.490 -8.486 1.00 97.25 192 PRO A N 1
ATOM 1457 C CA . PRO A 1 192 ? 1.734 -9.639 -9.092 1.00 97.25 192 PRO A CA 1
ATOM 1458 C C . PRO A 1 192 ? 2.144 -9.138 -10.485 1.00 97.25 192 PRO A C 1
ATOM 1460 O O . PRO A 1 192 ? 3.341 -9.086 -10.788 1.00 97.25 192 PRO A O 1
ATOM 1463 N N . PRO A 1 193 ? 1.189 -8.695 -11.318 1.00 97.94 193 PRO A N 1
ATOM 1464 C CA . PRO A 1 193 ? 1.521 -7.905 -12.494 1.00 97.94 193 PRO A CA 1
ATOM 1465 C C . PRO A 1 193 ? 2.285 -6.641 -12.103 1.00 97.94 193 PRO A C 1
ATOM 1467 O O . PRO A 1 193 ? 1.970 -5.984 -11.111 1.00 97.94 193 PRO A O 1
ATOM 1470 N N . VAL A 1 194 ? 3.287 -6.299 -12.906 1.00 97.81 194 VAL A N 1
ATOM 1471 C CA . VAL A 1 194 ? 4.152 -5.125 -12.709 1.00 97.81 194 VAL A CA 1
ATOM 1472 C C . VAL A 1 194 ? 3.891 -4.035 -13.745 1.00 97.81 194 VAL A C 1
ATOM 1474 O O . VAL A 1 194 ? 4.192 -2.872 -13.503 1.00 97.81 194 VAL A O 1
ATOM 1477 N N . TRP A 1 195 ? 3.228 -4.362 -14.853 1.00 97.50 195 TRP A N 1
ATOM 1478 C CA . TRP A 1 195 ? 2.660 -3.402 -15.801 1.00 97.50 195 TRP A CA 1
ATOM 1479 C C . TRP A 1 195 ? 1.476 -4.032 -16.551 1.00 97.50 195 TRP A C 1
ATOM 1481 O O . TRP A 1 195 ? 1.067 -5.159 -16.272 1.00 97.50 195 TRP A O 1
ATOM 1491 N N . GLY A 1 196 ? 0.893 -3.289 -17.494 1.00 96.69 196 GLY A N 1
ATOM 1492 C CA . GLY A 1 196 ? -0.257 -3.748 -18.272 1.00 96.69 196 GLY A CA 1
ATOM 1493 C C . GLY A 1 196 ? -1.593 -3.626 -17.523 1.00 96.69 196 GLY A C 1
ATOM 1494 O O . GLY A 1 196 ? -1.654 -3.036 -16.442 1.00 96.69 196 GLY A O 1
ATOM 1495 N N . PRO A 1 197 ? -2.688 -4.160 -18.097 1.00 95.12 197 PRO A N 1
ATOM 1496 C CA . PRO A 1 197 ? -4.049 -3.916 -17.609 1.00 95.12 197 PRO A CA 1
ATOM 1497 C C . PRO A 1 197 ? -4.329 -4.503 -16.218 1.00 95.12 197 PRO A C 1
ATOM 1499 O O . PRO A 1 197 ? -5.236 -4.037 -15.536 1.00 95.12 197 PRO A O 1
ATOM 1502 N N . GLY A 1 198 ? -3.554 -5.504 -15.788 1.00 96.31 198 GLY A N 1
ATOM 1503 C CA . GLY A 1 198 ? -3.677 -6.107 -14.461 1.00 96.31 198 GLY A CA 1
ATOM 1504 C C . GLY A 1 198 ? -2.931 -5.365 -13.346 1.00 96.31 198 GLY A C 1
ATOM 1505 O O . GLY A 1 198 ? -3.109 -5.720 -12.183 1.00 96.31 198 GLY A O 1
ATOM 1506 N N . SER A 1 199 ? -2.112 -4.357 -13.670 1.00 98.25 199 SER A N 1
ATOM 1507 C CA . SER A 1 199 ? -1.257 -3.643 -12.711 1.00 98.25 199 SER A CA 1
ATOM 1508 C C . SER A 1 199 ? -1.893 -2.339 -12.194 1.00 98.25 199 SER A C 1
ATOM 1510 O O . SER A 1 199 ? -3.063 -2.029 -12.435 1.00 98.25 199 SER A O 1
ATOM 1512 N N . TYR A 1 200 ? -1.126 -1.570 -11.426 1.00 98.44 200 TYR A N 1
ATOM 1513 C CA . TYR A 1 200 ? -1.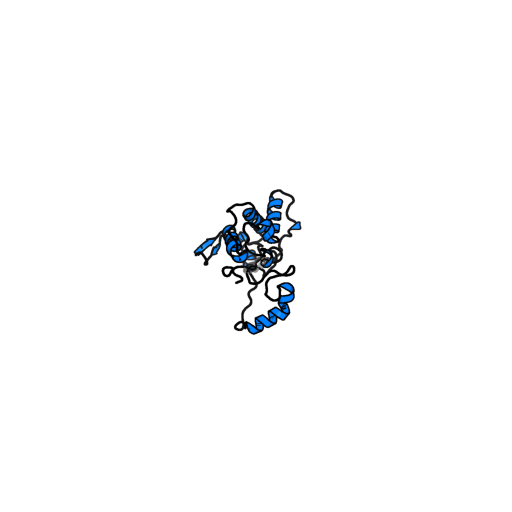445 -0.201 -11.026 1.00 98.44 200 TYR A CA 1
ATOM 1514 C C . TYR A 1 200 ? -1.482 0.740 -12.242 1.00 98.44 200 TYR A C 1
ATOM 1516 O O . TYR A 1 200 ? -0.853 0.482 -13.268 1.00 98.44 200 TYR A O 1
ATOM 1524 N N . ASN A 1 201 ? -2.201 1.860 -12.132 1.00 98.12 201 ASN A N 1
ATOM 1525 C CA . ASN A 1 201 ? -2.240 2.852 -13.210 1.00 98.12 201 ASN A CA 1
ATOM 1526 C C . ASN A 1 201 ? -1.101 3.878 -13.124 1.00 98.12 201 ASN A C 1
ATOM 1528 O O . ASN A 1 201 ? -0.405 3.989 -12.116 1.00 98.12 201 ASN A O 1
ATOM 1532 N N . ILE A 1 202 ? -0.956 4.685 -14.180 1.00 97.06 202 ILE A N 1
ATOM 1533 C CA . ILE A 1 202 ? 0.107 5.698 -14.326 1.00 97.06 202 ILE A CA 1
ATOM 1534 C C . ILE A 1 202 ? 0.087 6.801 -13.259 1.00 97.06 202 ILE A C 1
ATOM 1536 O O . ILE A 1 202 ? 1.033 7.571 -13.137 1.00 97.06 202 ILE A O 1
ATOM 1540 N N . ALA A 1 203 ? -0.999 6.915 -12.491 1.00 96.56 203 ALA A N 1
ATOM 1541 C CA . ALA A 1 203 ? -1.140 7.912 -11.439 1.00 96.56 203 ALA A CA 1
ATOM 1542 C C . ALA A 1 203 ? -0.703 7.378 -10.058 1.00 96.56 203 ALA A C 1
ATOM 1544 O O . ALA A 1 203 ? -0.690 8.138 -9.072 1.00 96.56 203 ALA A O 1
ATOM 1545 N N . ALA A 1 204 ? -0.374 6.083 -9.965 1.00 97.62 204 ALA A N 1
ATOM 1546 C CA . ALA A 1 204 ? 0.181 5.445 -8.780 1.00 97.62 204 ALA A CA 1
ATOM 1547 C C . ALA A 1 204 ? 1.625 5.899 -8.534 1.00 97.62 204 ALA A C 1
ATOM 1549 O O . ALA A 1 204 ? 2.346 6.269 -9.449 1.00 97.62 204 ALA A O 1
ATOM 1550 N N . GLY A 1 205 ? 2.069 5.865 -7.276 1.00 94.62 205 GLY A N 1
ATOM 1551 C CA . GLY A 1 205 ? 3.453 6.230 -6.939 1.00 94.62 205 GLY A CA 1
ATOM 1552 C C . GLY A 1 205 ? 4.515 5.219 -7.395 1.00 94.62 205 GLY A C 1
ATOM 1553 O O . GLY A 1 205 ? 5.691 5.503 -7.222 1.00 94.62 205 GLY A O 1
ATOM 1554 N N . MET A 1 206 ? 4.099 4.054 -7.903 1.00 95.19 206 MET A N 1
ATOM 1555 C CA . MET A 1 206 ? 4.973 2.979 -8.399 1.00 95.19 206 MET A CA 1
ATOM 1556 C C . MET A 1 206 ? 5.147 3.014 -9.931 1.00 95.19 206 MET A C 1
ATOM 1558 O O . MET A 1 206 ? 5.942 2.248 -10.468 1.00 95.19 206 MET A O 1
ATOM 1562 N N . ALA A 1 207 ? 4.370 3.854 -10.624 1.00 91.06 207 ALA A N 1
ATOM 1563 C CA . ALA A 1 207 ? 4.443 4.025 -12.074 1.00 91.06 207 ALA A CA 1
ATOM 1564 C C . ALA A 1 207 ? 5.639 4.870 -12.518 1.00 91.06 207 ALA A C 1
ATOM 1566 O O . ALA A 1 207 ? 6.128 5.688 -11.703 1.00 91.06 207 ALA A O 1
#

Radius of gyration: 26.97 Å; chains: 1; bounding box: 69×46×103 Å

pLDDT: mean 90.32, std 17.42, range [38.47, 98.88]

Foldseek 3Di:
DDDDDDDDDDDDDDPPPDPDDDPPPDLDQDFDDLVPQDPDPLSVLLNLLLCCQVPVCVSPVQLFQAQDHNCQQCPPSQSDFQSQRLAQVQVQPQDQDPVVRDGDGVLNVQQLCSVFFRVGGRDPVVDSNSSSNVSNSVNRHPPPHSVSCVVRGYHDDDDDPDDDDVVVVLVCCCVPPCVAQNNQQCGDPRHFRLDDSNGGDPSDPSD